Protein AF-A0A0M0J9M6-F1 (afdb_monomer_lite)

Radius of gyration: 25.76 Å; chains: 1; bounding box: 64×50×81 Å

Secondary structure (DSSP, 8-state):
-HHHHHHHHHHTTSSTTTSSSHHHHHHHHIIIIITTTS------HHHHHHTSHHHHHHHHHHHHHHHHHHHHHTTSS---SS--EEHHHHHHHHHHTT--BTTTB-HHHHHHHHHHHHHHHHHHHHHTT----S-TTEE-HHHHHHHHHHHHHHHHHH-TTHHHHT-SPPPTTSBEEEEESSPPSSSPBP--HHHHHHHHH-SB--HHHHHHTT-STTSSS---TT-BEEETTEEEEEPPPS--SHHHHHIIIIIHHHHHHHHHHHHHHHHHH-HHHHHHHHHHHHHHHHHHHHHHHHHHHHHHH-TT------------

Sequence (320 aa):
MVRLAAFRAAAFKTDAASCGSLGLALSEFVQLQVIPHCDLSLGDAMGATLKDRKVQWVLEKWRDRLAFPYTVYSILDDEGSMLLMNLTEMLALFRDSGFIDDELCTRRDITNFFAIVNLDDELFEAAGGKHTTDNSLELTLDEFLEVAARVCDAKLRAHPELTSQMGPPPLLGLRWTEVGTSTPRNGKRLQHSRLEEALCSALVVPKDLFETFGLEPDGPNPVLPDSFVQVGKRYFKPEEPGFEHPLELWIETLFYPRTMAAAKKKVDEECTASPEKKRRMAKRLKSIKKTFDAEIVEDGEAIRTNPNSRTTFGRTSSSP

pLDDT: mean 79.02, std 17.57, range [31.39, 97.88]

Organism: NCBI:txid1460289

Structure (mmCIF, N/CA/C/O backbone):
data_AF-A0A0M0J9M6-F1
#
_entry.id   AF-A0A0M0J9M6-F1
#
loop_
_atom_site.group_PDB
_atom_site.id
_atom_site.type_symbol
_atom_site.label_atom_id
_atom_site.label_alt_id
_atom_site.label_comp_id
_atom_site.label_asym_id
_atom_site.label_entity_id
_atom_site.label_seq_id
_atom_site.pdbx_PDB_ins_code
_atom_site.Cartn_x
_atom_site.Cartn_y
_atom_site.Cartn_z
_atom_site.occupancy
_atom_site.B_iso_or_equiv
_atom_site.auth_seq_id
_atom_site.auth_comp_id
_atom_site.auth_asym_id
_atom_site.auth_atom_id
_atom_site.pdbx_PDB_model_num
ATOM 1 N N . MET A 1 1 ? 18.493 -22.698 -23.670 1.00 38.44 1 MET A N 1
ATOM 2 C CA . MET A 1 1 ? 18.745 -23.266 -25.018 1.00 38.44 1 MET A CA 1
ATOM 3 C C . MET A 1 1 ? 17.538 -23.980 -25.635 1.00 38.44 1 MET A C 1
ATOM 5 O O . MET A 1 1 ? 17.298 -23.763 -26.813 1.00 38.44 1 MET A O 1
ATOM 9 N N . VAL A 1 2 ? 16.731 -24.742 -24.880 1.00 35.72 2 VAL A N 1
ATOM 10 C CA . VAL A 1 2 ? 15.545 -25.460 -25.416 1.00 35.72 2 VAL A CA 1
ATOM 11 C C . VAL A 1 2 ? 14.497 -24.532 -26.069 1.00 35.72 2 VAL A C 1
ATOM 13 O O . VAL A 1 2 ? 13.947 -24.872 -27.110 1.00 35.72 2 VAL A O 1
ATOM 16 N N . ARG A 1 3 ? 14.292 -23.312 -25.547 1.00 46.88 3 ARG A N 1
ATOM 17 C CA . ARG A 1 3 ? 13.329 -22.338 -26.110 1.00 46.88 3 ARG A CA 1
ATOM 18 C C . ARG A 1 3 ? 13.723 -21.781 -27.487 1.00 46.88 3 ARG A C 1
ATOM 20 O O . ARG A 1 3 ? 12.854 -21.579 -28.321 1.00 46.88 3 ARG A O 1
ATOM 27 N N . LEU A 1 4 ? 15.019 -21.595 -27.757 1.00 43.28 4 LEU A N 1
ATOM 28 C CA . LEU A 1 4 ? 15.498 -21.084 -29.052 1.00 43.28 4 LEU A CA 1
ATOM 29 C C . LEU A 1 4 ? 15.433 -22.164 -30.146 1.00 43.28 4 LEU A C 1
ATOM 31 O O . LEU A 1 4 ? 15.179 -21.861 -31.307 1.00 43.28 4 LEU A O 1
ATOM 35 N N . ALA A 1 5 ? 15.639 -23.431 -29.772 1.00 47.59 5 ALA A N 1
ATOM 36 C CA . ALA A 1 5 ? 15.495 -24.569 -30.677 1.00 47.59 5 ALA A CA 1
ATOM 37 C C . ALA A 1 5 ? 14.021 -24.838 -31.024 1.00 47.59 5 ALA A C 1
ATOM 39 O O . ALA A 1 5 ? 13.717 -25.075 -32.188 1.00 47.59 5 ALA A O 1
ATOM 40 N N . ALA A 1 6 ? 13.112 -24.727 -30.048 1.00 52.75 6 ALA A N 1
ATOM 41 C CA . ALA A 1 6 ? 11.670 -24.805 -30.285 1.00 52.75 6 ALA A CA 1
ATOM 42 C C . ALA A 1 6 ? 11.170 -23.644 -31.164 1.00 52.75 6 ALA A C 1
ATOM 44 O O . ALA A 1 6 ? 10.444 -23.885 -32.123 1.00 52.75 6 ALA A O 1
ATOM 45 N N . PHE A 1 7 ? 11.639 -22.415 -30.907 1.00 52.59 7 PHE A N 1
ATOM 46 C CA . PHE A 1 7 ? 11.352 -21.249 -31.749 1.00 52.59 7 PHE A CA 1
ATOM 47 C C . PHE A 1 7 ? 11.829 -21.461 -33.188 1.00 52.59 7 PHE A C 1
ATOM 49 O O . PHE A 1 7 ? 11.061 -21.280 -34.123 1.00 52.59 7 PHE A O 1
ATOM 56 N N . ARG A 1 8 ? 13.074 -21.919 -33.383 1.00 54.69 8 ARG A N 1
ATOM 57 C CA . ARG A 1 8 ? 13.596 -22.237 -34.721 1.00 54.69 8 ARG A CA 1
ATOM 58 C C . ARG A 1 8 ? 12.782 -23.340 -35.398 1.00 54.69 8 ARG A C 1
ATOM 60 O O . ARG A 1 8 ? 12.402 -23.176 -36.546 1.00 54.69 8 ARG A O 1
ATOM 67 N N . ALA A 1 9 ? 12.479 -24.436 -34.705 1.00 61.69 9 ALA A N 1
ATOM 68 C CA . ALA A 1 9 ? 11.727 -25.554 -35.277 1.00 61.69 9 ALA A CA 1
ATOM 69 C C . ALA A 1 9 ? 10.289 -25.176 -35.672 1.00 61.69 9 ALA A C 1
ATOM 71 O O . ALA A 1 9 ? 9.767 -25.697 -36.654 1.00 61.69 9 ALA A O 1
ATOM 72 N N . ALA A 1 10 ? 9.658 -24.272 -34.924 1.00 57.28 10 ALA A N 1
ATOM 73 C CA . ALA A 1 10 ? 8.336 -23.753 -35.237 1.00 57.28 10 ALA A CA 1
ATOM 74 C C . ALA A 1 10 ? 8.370 -22.689 -36.341 1.00 57.28 10 ALA A C 1
ATOM 76 O O . ALA A 1 10 ? 7.576 -22.786 -37.265 1.00 57.28 10 ALA A O 1
ATOM 77 N N . ALA A 1 11 ? 9.340 -21.769 -36.319 1.00 54.59 11 ALA A N 1
ATOM 78 C CA . ALA A 1 11 ? 9.566 -20.783 -37.379 1.00 54.59 11 ALA A CA 1
ATOM 79 C C . ALA A 1 11 ? 9.924 -21.422 -38.734 1.00 54.59 11 ALA A C 1
ATOM 81 O O . ALA A 1 11 ? 9.725 -20.804 -39.769 1.00 54.59 11 ALA A O 1
ATOM 82 N N . PHE A 1 12 ? 10.441 -22.657 -38.737 1.00 62.56 12 PHE A N 1
ATOM 83 C CA . PHE A 1 12 ? 10.631 -23.461 -39.950 1.00 62.56 12 PHE A CA 1
ATOM 84 C C . PHE A 1 12 ? 9.366 -24.213 -40.406 1.00 62.56 12 PHE A C 1
ATOM 86 O O . PHE A 1 12 ? 9.339 -24.705 -41.531 1.00 62.56 12 PHE A O 1
ATOM 93 N N . LYS A 1 13 ? 8.351 -24.360 -39.544 1.00 61.69 13 LYS A N 1
ATOM 94 C CA . LYS A 1 13 ? 7.078 -25.040 -39.852 1.00 61.69 13 LYS A CA 1
ATOM 95 C C . LYS A 1 13 ? 5.978 -24.071 -40.272 1.00 61.69 13 LYS A C 1
ATOM 97 O O . LYS A 1 13 ? 5.182 -24.408 -41.140 1.00 61.69 13 LYS A O 1
ATOM 102 N N . THR A 1 14 ? 5.908 -22.910 -39.634 1.00 55.12 14 THR A N 1
ATOM 103 C CA . THR A 1 14 ? 5.166 -21.757 -40.145 1.00 55.12 14 THR A CA 1
ATOM 104 C C . THR A 1 14 ? 5.963 -21.198 -41.315 1.00 55.12 14 THR A C 1
ATOM 106 O O . THR A 1 14 ? 7.185 -21.132 -41.216 1.00 55.12 14 THR A O 1
ATOM 109 N N . ASP A 1 15 ? 5.323 -20.788 -42.407 1.00 58.31 15 ASP A N 1
ATOM 110 C CA . ASP A 1 15 ? 5.981 -20.255 -43.615 1.00 58.31 15 ASP A CA 1
ATOM 111 C C . ASP A 1 15 ? 6.599 -18.854 -43.378 1.00 58.31 15 ASP A C 1
ATOM 113 O O . ASP A 1 15 ? 6.650 -17.999 -44.252 1.00 58.31 15 ASP A O 1
ATOM 117 N N . ALA A 1 16 ? 7.089 -18.605 -42.166 1.00 53.25 16 ALA A N 1
ATOM 118 C CA . ALA A 1 16 ? 7.677 -17.377 -41.658 1.00 53.25 16 ALA A CA 1
ATOM 119 C C . ALA A 1 16 ? 8.926 -16.941 -42.444 1.00 53.25 16 ALA A C 1
ATOM 121 O O . ALA A 1 16 ? 9.303 -15.774 -42.404 1.00 53.25 16 ALA A O 1
ATOM 122 N N . ALA A 1 17 ? 9.555 -17.857 -43.190 1.00 55.00 17 ALA A N 1
ATOM 123 C CA . ALA A 1 17 ? 10.607 -17.531 -44.150 1.00 55.00 17 ALA A CA 1
ATOM 124 C C . ALA A 1 17 ? 10.078 -16.806 -45.409 1.00 55.00 17 ALA A C 1
ATOM 126 O O . ALA A 1 17 ? 10.856 -16.138 -46.088 1.00 55.00 17 ALA A O 1
ATOM 127 N N . SER A 1 18 ? 8.779 -16.917 -45.716 1.00 59.12 18 SER A N 1
ATOM 128 C CA . SER A 1 18 ? 8.105 -16.206 -46.814 1.00 59.12 18 SER A CA 1
ATOM 129 C C . SER A 1 18 ? 7.630 -14.803 -46.415 1.00 59.12 18 SER A C 1
ATOM 131 O O . SER A 1 18 ? 7.490 -13.920 -47.264 1.00 59.12 18 SER A O 1
ATOM 133 N N . CYS A 1 19 ? 7.441 -14.557 -45.116 1.00 54.53 19 CYS A N 1
ATOM 134 C CA . CYS A 1 19 ? 7.154 -13.235 -44.584 1.00 54.53 19 CYS A CA 1
ATOM 135 C C . CYS A 1 19 ? 8.426 -12.388 -44.695 1.00 54.53 19 CYS A C 1
ATOM 137 O O . CYS A 1 19 ? 9.381 -12.590 -43.951 1.00 54.53 19 CYS A O 1
ATOM 139 N N . GLY A 1 20 ? 8.454 -11.416 -45.611 1.00 71.19 20 GLY A N 1
ATOM 140 C CA . GLY A 1 20 ? 9.607 -10.535 -45.878 1.00 71.19 20 GLY A CA 1
ATOM 141 C C . GLY A 1 20 ? 10.068 -9.645 -44.707 1.00 71.19 20 GLY A C 1
ATOM 142 O O . GLY A 1 20 ? 10.800 -8.683 -44.917 1.00 71.19 20 GLY A O 1
ATOM 143 N N . SER A 1 21 ? 9.631 -9.936 -43.481 1.00 77.88 21 SER A N 1
ATOM 144 C CA . SER A 1 21 ? 9.963 -9.244 -42.244 1.00 77.88 21 SER A CA 1
ATOM 145 C C . SER A 1 21 ? 10.014 -10.240 -41.083 1.00 77.88 21 SER A C 1
ATOM 147 O O . SER A 1 21 ? 9.040 -10.939 -40.801 1.00 77.88 21 SER A O 1
ATOM 149 N N . LEU A 1 22 ? 11.132 -10.233 -40.349 1.00 72.00 22 LEU A N 1
ATOM 150 C CA . LEU A 1 22 ? 11.297 -10.973 -39.093 1.00 72.00 22 LEU A CA 1
ATOM 151 C C . LEU A 1 22 ? 10.213 -10.616 -38.063 1.00 72.00 22 LEU A C 1
ATOM 153 O O . LEU A 1 22 ? 9.825 -11.469 -37.273 1.00 72.00 22 LEU A O 1
ATOM 157 N N . GLY A 1 23 ? 9.712 -9.376 -38.079 1.00 69.62 23 GLY A N 1
ATOM 158 C CA . GLY A 1 23 ? 8.651 -8.932 -37.175 1.00 69.62 23 GLY A CA 1
ATOM 159 C C . GLY A 1 23 ? 7.323 -9.648 -37.429 1.00 69.62 23 GLY A C 1
ATOM 160 O O . GLY A 1 23 ? 6.671 -10.069 -36.479 1.00 69.62 23 GLY A O 1
ATOM 161 N N . LEU A 1 24 ? 6.964 -9.865 -38.700 1.00 68.50 24 LEU A N 1
ATOM 162 C CA . LEU A 1 24 ? 5.756 -10.615 -39.070 1.00 68.50 24 LEU A CA 1
ATOM 163 C C . LEU A 1 24 ? 5.886 -12.092 -38.694 1.00 68.50 24 LEU A C 1
ATOM 165 O O . LEU A 1 24 ? 4.989 -12.640 -38.064 1.00 68.50 24 LEU A O 1
ATOM 169 N N . ALA A 1 25 ? 7.041 -12.695 -38.984 1.00 70.94 25 ALA A N 1
ATOM 170 C CA . ALA A 1 25 ? 7.367 -14.059 -38.575 1.00 70.94 25 ALA A CA 1
ATOM 171 C C . ALA A 1 25 ? 7.277 -14.261 -37.051 1.00 70.94 25 ALA A C 1
ATOM 173 O O . ALA A 1 25 ? 6.766 -15.277 -36.580 1.00 70.94 25 ALA A O 1
ATOM 174 N N . LEU A 1 26 ? 7.768 -13.293 -36.266 1.00 68.06 26 LEU A N 1
ATOM 175 C CA . LEU A 1 26 ? 7.671 -13.333 -34.808 1.00 68.06 26 LEU A CA 1
ATOM 176 C C . LEU A 1 26 ? 6.222 -13.189 -34.334 1.00 68.06 26 LEU A C 1
ATOM 178 O O . LEU A 1 26 ? 5.805 -13.930 -33.449 1.00 68.06 26 LEU A O 1
ATOM 182 N N . SER A 1 27 ? 5.474 -12.248 -34.915 1.00 67.81 27 SER A N 1
ATOM 183 C CA . SER A 1 27 ? 4.068 -12.004 -34.583 1.00 67.81 27 SER A CA 1
ATOM 184 C C . SER A 1 27 ? 3.212 -13.245 -34.846 1.00 67.81 27 SER A C 1
ATOM 186 O O . SER A 1 27 ? 2.483 -13.694 -33.961 1.00 67.81 27 SER A O 1
ATOM 188 N N . GLU A 1 28 ? 3.384 -13.870 -36.011 1.00 70.88 28 GLU A N 1
ATOM 189 C CA . GLU A 1 28 ? 2.675 -15.089 -36.397 1.00 70.88 28 GLU A CA 1
ATOM 190 C C . GLU A 1 28 ? 3.069 -16.281 -35.512 1.00 70.88 28 GLU A C 1
ATOM 192 O O . GLU A 1 28 ? 2.209 -17.029 -35.047 1.00 70.88 28 GLU A O 1
ATOM 197 N N . PHE A 1 29 ? 4.357 -16.427 -35.181 1.00 71.50 29 PHE A N 1
ATOM 198 C CA . PHE A 1 29 ? 4.802 -17.440 -34.224 1.00 71.50 29 PHE A CA 1
ATOM 199 C C . PHE A 1 29 ? 4.167 -17.237 -32.840 1.00 71.50 29 PHE A C 1
ATOM 201 O O . PHE A 1 29 ? 3.687 -18.198 -32.235 1.00 71.50 29 PHE A O 1
ATOM 208 N N . VAL A 1 30 ? 4.137 -16.002 -32.332 1.00 68.00 30 VAL A N 1
ATOM 209 C CA . VAL A 1 30 ? 3.502 -15.693 -31.045 1.00 68.00 30 VAL A CA 1
ATOM 210 C C . VAL A 1 30 ? 2.010 -16.033 -31.095 1.00 68.00 30 VAL A C 1
ATOM 212 O O . VAL A 1 30 ? 1.526 -16.728 -30.205 1.00 68.00 30 VAL A O 1
ATOM 215 N N . GLN A 1 31 ? 1.298 -15.649 -32.156 1.00 65.12 31 GLN A N 1
ATOM 216 C CA . GLN A 1 31 ? -0.126 -15.961 -32.324 1.00 65.12 31 GLN A CA 1
ATOM 217 C C . GLN A 1 31 ? -0.428 -17.454 -32.438 1.00 65.12 31 GLN A C 1
ATOM 219 O O . GLN A 1 31 ? -1.398 -17.919 -31.848 1.00 65.12 31 GLN A O 1
ATOM 224 N N . LEU A 1 32 ? 0.375 -18.216 -33.179 1.00 68.31 32 LEU A N 1
ATOM 225 C CA . LEU A 1 32 ? 0.065 -19.617 -33.470 1.00 68.31 32 LEU A CA 1
ATOM 226 C C . LEU A 1 32 ? 0.620 -20.594 -32.434 1.00 68.31 32 LEU A C 1
ATOM 228 O O . LEU A 1 32 ? 0.086 -21.690 -32.289 1.00 68.31 32 LEU A O 1
ATOM 232 N N . GLN A 1 33 ? 1.719 -20.245 -31.767 1.00 70.94 33 GLN A N 1
ATOM 233 C CA . GLN A 1 33 ? 2.486 -21.191 -30.949 1.00 70.94 33 GLN A CA 1
ATOM 234 C C . GLN A 1 33 ? 2.656 -20.743 -29.501 1.00 70.94 33 GLN A C 1
ATOM 236 O O . GLN A 1 33 ? 2.984 -21.568 -28.652 1.00 70.94 33 GLN A O 1
ATOM 241 N N . VAL A 1 34 ? 2.472 -19.457 -29.198 1.00 61.62 34 VAL A N 1
ATOM 242 C CA . VAL A 1 34 ? 2.607 -18.942 -27.830 1.00 61.62 34 VAL A CA 1
ATOM 243 C C . VAL A 1 34 ? 1.226 -18.695 -27.238 1.00 61.62 34 VAL A C 1
ATOM 245 O O . VAL A 1 34 ? 0.875 -19.343 -26.262 1.00 61.62 34 VAL A O 1
ATOM 248 N N . ILE A 1 35 ? 0.408 -17.855 -27.873 1.00 59.03 35 ILE A N 1
ATOM 249 C CA . ILE A 1 35 ? -0.931 -17.457 -27.411 1.00 59.03 35 ILE A CA 1
ATOM 250 C C . ILE A 1 35 ? -1.860 -18.648 -27.083 1.00 59.03 35 ILE A C 1
ATOM 252 O O . ILE A 1 35 ? -2.439 -18.627 -26.003 1.00 59.03 35 ILE A O 1
ATOM 256 N N . PRO A 1 36 ? -1.971 -19.720 -27.898 1.00 66.31 36 PRO A N 1
ATOM 257 C CA . PRO A 1 36 ? -2.880 -20.840 -27.611 1.00 66.31 36 PRO A CA 1
ATOM 258 C C . PRO A 1 36 ? -2.436 -21.725 -26.441 1.00 66.31 36 PRO A C 1
ATOM 260 O O . PRO A 1 36 ? -3.197 -22.564 -25.962 1.00 66.31 36 PRO A O 1
ATOM 263 N N . HIS A 1 37 ? -1.175 -21.596 -26.031 1.00 57.81 37 HIS A N 1
ATOM 264 C CA . HIS A 1 37 ? -0.573 -22.348 -24.932 1.00 57.81 37 HIS A CA 1
ATOM 265 C C . HIS A 1 37 ? -0.279 -21.469 -23.717 1.00 57.81 37 HIS A C 1
ATOM 267 O O . HIS A 1 37 ? 0.017 -21.989 -22.640 1.00 57.81 37 HIS A O 1
ATOM 273 N N . CYS A 1 38 ? -0.357 -20.151 -23.878 1.00 52.97 38 CYS A N 1
ATOM 274 C CA . CYS A 1 38 ? -0.501 -19.238 -22.770 1.00 52.97 38 CYS A CA 1
ATOM 275 C C . CYS A 1 38 ? -1.888 -19.465 -22.181 1.00 52.97 38 CYS A C 1
ATOM 277 O O . CYS A 1 38 ? -2.896 -19.374 -22.879 1.00 52.97 38 CYS A O 1
ATOM 279 N N . ASP A 1 39 ? -1.933 -19.754 -20.886 1.00 55.66 39 ASP A N 1
ATOM 280 C CA . ASP A 1 39 ? -3.158 -19.611 -20.120 1.00 55.66 39 ASP A CA 1
ATOM 281 C C . ASP A 1 39 ? -3.469 -18.110 -20.041 1.00 55.66 39 ASP A C 1
ATOM 283 O O . ASP A 1 39 ? -3.076 -17.415 -19.110 1.00 55.66 39 ASP A O 1
ATOM 287 N N . LEU A 1 40 ? -4.086 -17.594 -21.107 1.00 56.91 40 LEU A N 1
ATOM 288 C CA . LEU A 1 40 ? -4.632 -16.244 -21.181 1.00 56.91 40 LEU A CA 1
ATOM 289 C C . LEU A 1 40 ? -5.997 -16.187 -20.498 1.00 56.91 40 LEU A C 1
ATOM 291 O O . LEU A 1 40 ? -6.808 -15.323 -20.837 1.00 56.91 40 LEU A O 1
ATOM 295 N N . SER A 1 41 ? -6.293 -17.091 -19.554 1.00 55.94 41 SER A N 1
ATOM 296 C CA . SER A 1 41 ? -7.337 -16.790 -18.591 1.00 55.94 41 SER A CA 1
ATOM 297 C C . SER A 1 41 ? -6.872 -15.580 -17.770 1.00 55.94 41 SER A C 1
ATOM 299 O O . SER A 1 41 ? -6.341 -15.670 -16.673 1.00 55.94 41 SER A O 1
ATOM 301 N N . LEU A 1 42 ? -7.147 -14.396 -18.321 1.00 56.97 42 LEU A N 1
ATOM 302 C CA . LEU A 1 42 ? -7.151 -13.100 -17.642 1.00 56.97 42 LEU A CA 1
ATOM 303 C C . LEU A 1 42 ? -8.194 -13.068 -16.509 1.00 56.97 42 LEU A C 1
ATOM 305 O O . LEU A 1 42 ? -8.388 -12.042 -15.869 1.00 56.97 42 LEU A O 1
ATOM 309 N N . GLY A 1 43 ? -8.874 -14.193 -16.241 1.00 59.38 43 GLY A N 1
ATOM 310 C CA . GLY A 1 43 ? -9.625 -14.469 -15.022 1.00 59.38 43 GLY A CA 1
ATOM 311 C C . GLY A 1 43 ? -8.691 -14.577 -13.821 1.00 59.38 43 GLY A C 1
ATOM 312 O O . GLY A 1 43 ? -8.604 -15.605 -13.158 1.00 59.38 43 GLY A O 1
ATOM 313 N N . ASP A 1 44 ? -7.980 -13.497 -13.561 1.00 73.62 44 ASP A N 1
ATOM 314 C CA . ASP A 1 44 ? -7.175 -13.301 -12.387 1.00 73.62 44 ASP A CA 1
ATOM 315 C C . ASP A 1 44 ? -8.114 -12.984 -11.210 1.00 73.62 44 ASP A C 1
ATOM 317 O O . ASP A 1 44 ? -8.885 -12.022 -11.234 1.00 73.62 44 ASP A O 1
ATOM 321 N N . ALA A 1 45 ? -8.051 -13.806 -10.161 1.00 76.62 45 ALA A N 1
ATOM 322 C CA . ALA A 1 45 ? -8.818 -13.600 -8.934 1.00 76.62 45 ALA A CA 1
ATOM 323 C C . ALA A 1 45 ? -8.569 -12.209 -8.311 1.00 76.62 45 ALA A C 1
ATOM 325 O O . ALA A 1 45 ? -9.467 -11.645 -7.683 1.00 76.62 45 ALA A O 1
ATOM 326 N N . MET A 1 46 ? -7.382 -11.636 -8.520 1.00 85.06 46 MET A N 1
ATOM 327 C CA . MET A 1 46 ? -7.011 -10.303 -8.067 1.00 85.06 46 MET A CA 1
ATOM 328 C C . MET A 1 46 ? -7.750 -9.199 -8.827 1.00 85.06 46 MET A C 1
ATOM 330 O O . MET A 1 46 ? -8.082 -8.197 -8.211 1.00 85.06 46 MET A O 1
ATOM 334 N N . GLY A 1 47 ? -8.124 -9.378 -10.096 1.00 84.62 47 GLY A N 1
ATOM 335 C CA . GLY A 1 47 ? -8.904 -8.394 -10.855 1.00 84.62 47 GLY A CA 1
ATOM 336 C C . GLY A 1 47 ? -10.269 -8.085 -10.225 1.00 84.62 47 GLY A C 1
ATOM 337 O O . GLY A 1 47 ? -10.739 -6.947 -10.260 1.00 84.62 47 GLY A O 1
ATOM 338 N N . ALA A 1 48 ? -10.906 -9.073 -9.584 1.00 86.25 48 ALA A N 1
ATOM 339 C CA . ALA A 1 48 ? -12.122 -8.850 -8.797 1.00 86.25 48 ALA A CA 1
ATOM 340 C C . ALA A 1 48 ? -11.820 -8.134 -7.469 1.00 86.25 48 ALA A C 1
ATOM 342 O O . ALA A 1 48 ? -12.535 -7.205 -7.095 1.00 86.25 48 ALA A O 1
ATOM 343 N N . THR A 1 49 ? -10.742 -8.532 -6.789 1.00 87.44 49 THR A N 1
ATOM 344 C CA . THR A 1 49 ? -10.272 -7.923 -5.534 1.00 87.44 49 THR A CA 1
ATOM 345 C C . THR A 1 49 ? -9.858 -6.464 -5.717 1.00 87.44 49 THR A C 1
ATOM 347 O O . THR A 1 49 ? -10.174 -5.628 -4.880 1.00 87.44 49 THR A O 1
ATOM 350 N N . LEU A 1 50 ? -9.216 -6.118 -6.830 1.00 89.12 50 LEU A N 1
ATOM 351 C CA . LEU A 1 50 ? -8.832 -4.750 -7.170 1.00 89.12 50 LEU A CA 1
ATOM 352 C C . LEU A 1 50 ? -10.049 -3.849 -7.362 1.00 89.12 50 LEU A C 1
ATOM 354 O O . LEU A 1 50 ? -9.968 -2.666 -7.068 1.00 89.12 50 LEU A O 1
ATOM 358 N N . LYS A 1 51 ? -11.195 -4.396 -7.780 1.00 87.62 51 LYS A N 1
ATOM 359 C CA . LYS A 1 51 ? -12.467 -3.660 -7.871 1.00 87.62 51 LYS A CA 1
ATOM 360 C C . LYS A 1 51 ? -13.182 -3.533 -6.522 1.00 87.62 51 LYS A C 1
ATOM 362 O O . LYS A 1 51 ? -14.196 -2.837 -6.440 1.00 87.62 51 LYS A O 1
ATOM 367 N N . ASP A 1 52 ? -12.687 -4.186 -5.468 1.00 87.38 52 ASP A N 1
ATOM 368 C CA . ASP A 1 52 ? -13.225 -4.022 -4.123 1.00 87.38 52 ASP A CA 1
ATOM 369 C C . ASP A 1 52 ? -12.998 -2.585 -3.638 1.00 87.38 52 ASP A C 1
ATOM 371 O O . ASP A 1 52 ? -11.911 -2.011 -3.745 1.00 87.38 52 ASP A O 1
ATOM 375 N N . ARG A 1 53 ? -14.050 -1.994 -3.068 1.00 83.44 53 ARG A N 1
ATOM 376 C CA . ARG A 1 53 ? -14.036 -0.603 -2.614 1.00 83.44 53 ARG A CA 1
ATOM 377 C C . ARG A 1 53 ? -12.956 -0.340 -1.561 1.00 83.44 53 ARG A C 1
ATOM 379 O O . ARG A 1 53 ? -12.410 0.760 -1.535 1.00 83.44 53 ARG A O 1
ATOM 386 N N . LYS A 1 54 ? -12.667 -1.312 -0.692 1.00 84.12 54 LYS A N 1
ATOM 387 C CA . LYS A 1 54 ? -11.624 -1.183 0.330 1.00 84.12 54 LYS A CA 1
ATOM 388 C C . LYS A 1 54 ? -10.243 -1.159 -0.305 1.00 84.12 54 LYS A C 1
ATOM 390 O O . LYS A 1 54 ? -9.433 -0.319 0.063 1.00 84.12 54 LYS A O 1
ATOM 395 N N . VAL A 1 55 ? -9.991 -2.025 -1.286 1.00 89.00 55 VAL A N 1
ATOM 396 C CA . VAL A 1 55 ? -8.710 -2.055 -2.007 1.00 89.00 55 VAL A CA 1
ATOM 397 C C . VAL A 1 55 ? -8.485 -0.746 -2.753 1.00 89.00 55 VAL A C 1
ATOM 399 O O . VAL A 1 55 ? -7.438 -0.133 -2.575 1.00 89.00 55 VAL A O 1
ATOM 402 N N . GLN A 1 56 ? -9.486 -0.262 -3.490 1.00 90.06 56 GLN A N 1
ATOM 403 C CA . GLN A 1 56 ? -9.419 1.032 -4.179 1.00 90.06 56 GLN A CA 1
ATOM 404 C C . GLN A 1 56 ? -9.116 2.188 -3.220 1.00 90.06 56 GLN A C 1
ATOM 406 O O . GLN A 1 56 ? -8.242 3.004 -3.488 1.00 90.06 56 GLN A O 1
ATOM 411 N N . TRP A 1 57 ? -9.779 2.226 -2.060 1.00 88.12 57 TRP A N 1
ATOM 412 C CA . TRP A 1 57 ? -9.503 3.245 -1.046 1.00 88.12 57 TRP A CA 1
ATOM 413 C C . TRP A 1 57 ? -8.069 3.169 -0.503 1.00 88.12 57 TRP A C 1
ATOM 415 O O . TRP A 1 57 ? -7.435 4.203 -0.301 1.00 88.12 57 TRP A O 1
ATOM 425 N N . VAL A 1 58 ? -7.538 1.959 -0.293 1.00 90.56 58 VAL A N 1
ATOM 426 C CA . VAL A 1 58 ? -6.143 1.762 0.124 1.00 90.56 58 VAL A CA 1
ATOM 427 C C . VAL A 1 58 ? -5.180 2.274 -0.945 1.00 90.56 58 VAL A C 1
ATOM 429 O O . VAL A 1 58 ? -4.245 2.996 -0.608 1.00 90.56 58 VAL A O 1
ATOM 432 N N . LEU A 1 59 ? -5.396 1.934 -2.217 1.00 94.06 59 LEU A N 1
ATOM 433 C CA . LEU A 1 59 ? -4.534 2.399 -3.306 1.00 94.06 59 LEU A CA 1
ATOM 434 C C . LEU A 1 59 ? -4.538 3.926 -3.404 1.00 94.06 59 LEU A C 1
ATOM 436 O O . LEU A 1 59 ? -3.467 4.528 -3.391 1.00 94.06 59 LEU A O 1
ATOM 440 N N . GLU A 1 60 ? -5.720 4.543 -3.367 1.00 90.00 60 GLU A N 1
ATOM 441 C CA . GLU A 1 60 ? -5.882 6.000 -3.377 1.00 90.00 60 GLU A CA 1
ATOM 442 C C . GLU A 1 60 ? -5.146 6.662 -2.201 1.00 90.00 60 GLU A C 1
ATOM 444 O O . GLU A 1 60 ? -4.345 7.575 -2.380 1.00 90.00 60 GLU A O 1
ATOM 449 N N . LYS A 1 61 ? -5.326 6.140 -0.980 1.00 87.75 61 LYS A N 1
ATOM 450 C CA . LYS A 1 61 ? -4.660 6.648 0.232 1.00 87.75 61 LYS A CA 1
ATOM 451 C C . LYS A 1 61 ? -3.131 6.633 0.125 1.00 87.75 61 LYS A C 1
ATOM 453 O O . LYS A 1 61 ? -2.458 7.485 0.714 1.00 87.75 61 LYS A O 1
ATOM 458 N N . TRP A 1 62 ? -2.571 5.632 -0.550 1.00 94.00 62 TRP A N 1
ATOM 459 C CA . TRP A 1 62 ? -1.124 5.447 -0.667 1.00 94.00 62 TRP A CA 1
ATOM 460 C C . TRP A 1 62 ? -0.521 6.035 -1.940 1.00 94.00 62 TRP A C 1
ATOM 462 O O . TRP A 1 62 ? 0.709 6.132 -2.021 1.00 94.00 62 TRP A O 1
ATOM 472 N N . ARG A 1 63 ? -1.359 6.482 -2.877 1.00 94.06 63 ARG A N 1
ATOM 473 C CA . ARG A 1 63 ? -0.972 7.041 -4.171 1.00 94.06 63 ARG A CA 1
ATOM 474 C C . ARG A 1 63 ? 0.087 8.127 -4.046 1.00 94.06 63 ARG A C 1
ATOM 476 O O . ARG A 1 63 ? 1.205 7.962 -4.535 1.00 94.06 63 ARG A O 1
ATOM 483 N N . ASP A 1 64 ? -0.204 9.173 -3.282 1.00 88.56 64 ASP A N 1
ATOM 484 C CA . ASP A 1 64 ? 0.694 10.326 -3.138 1.00 88.56 64 ASP A CA 1
ATOM 485 C C . ASP A 1 64 ? 2.015 9.960 -2.461 1.00 88.56 64 ASP A C 1
ATOM 487 O O . ASP A 1 64 ? 3.088 10.467 -2.797 1.00 88.56 64 ASP A O 1
ATOM 491 N N . ARG A 1 65 ? 1.960 9.034 -1.499 1.00 90.75 65 ARG A N 1
ATOM 492 C CA . ARG A 1 65 ? 3.151 8.576 -0.777 1.00 90.75 65 ARG A CA 1
ATOM 493 C C . ARG A 1 65 ? 4.071 7.775 -1.695 1.00 90.75 65 ARG A C 1
ATOM 495 O O . ARG A 1 65 ? 5.291 7.917 -1.612 1.00 90.75 65 ARG A O 1
ATOM 502 N N . LEU A 1 66 ? 3.505 6.958 -2.578 1.00 95.31 66 LEU A N 1
ATOM 503 C CA . LEU A 1 66 ? 4.254 6.122 -3.515 1.00 95.31 66 LEU A CA 1
ATOM 504 C C . LEU A 1 66 ? 4.649 6.849 -4.808 1.00 95.31 66 LEU A C 1
ATOM 506 O O . LEU A 1 66 ? 5.514 6.362 -5.538 1.00 95.31 66 LEU A O 1
ATOM 510 N N . ALA A 1 67 ? 4.137 8.055 -5.045 1.00 92.56 67 ALA A N 1
ATOM 511 C CA . ALA A 1 67 ? 4.512 8.856 -6.201 1.00 92.56 67 ALA A CA 1
ATOM 512 C C . ALA A 1 67 ? 6.000 9.234 -6.233 1.00 92.56 67 ALA A C 1
ATOM 514 O O . ALA A 1 67 ? 6.600 9.284 -7.307 1.00 92.56 67 ALA A O 1
ATOM 515 N N . PHE A 1 68 ? 6.629 9.482 -5.077 1.00 91.75 68 PHE A N 1
ATOM 516 C CA . PHE A 1 68 ? 8.061 9.796 -5.016 1.00 91.75 68 PHE A CA 1
ATOM 517 C C . PHE A 1 68 ? 8.958 8.636 -5.489 1.00 91.75 68 PHE A C 1
ATOM 519 O O . PHE A 1 68 ? 9.756 8.860 -6.402 1.00 91.75 68 PHE A O 1
ATOM 526 N N . PRO A 1 69 ? 8.875 7.411 -4.927 1.00 95.19 69 PRO A N 1
ATOM 527 C CA . PRO A 1 69 ? 9.695 6.302 -5.408 1.00 95.19 69 PRO A CA 1
ATOM 528 C C . PRO A 1 69 ? 9.375 5.939 -6.860 1.00 95.19 69 PRO A C 1
ATOM 530 O O . PRO A 1 69 ? 10.307 5.693 -7.624 1.00 95.19 69 PRO A O 1
ATOM 533 N N . TYR A 1 70 ? 8.101 6.004 -7.265 1.00 95.12 70 TYR A N 1
ATOM 534 C CA . TYR A 1 70 ? 7.692 5.844 -8.662 1.00 95.12 70 TYR A CA 1
ATOM 535 C C . TYR A 1 70 ? 8.437 6.821 -9.584 1.00 95.12 70 TYR A C 1
ATOM 537 O O . TYR A 1 70 ? 9.137 6.431 -10.517 1.00 95.12 70 TYR A O 1
ATOM 545 N N . THR A 1 71 ? 8.367 8.107 -9.250 1.00 91.19 71 THR A N 1
ATOM 546 C CA . THR A 1 71 ? 9.005 9.201 -9.981 1.00 91.19 71 THR A CA 1
ATOM 547 C C . THR A 1 71 ? 10.510 9.007 -10.123 1.00 91.19 71 THR A C 1
ATOM 549 O O . THR A 1 71 ? 11.060 9.226 -11.198 1.00 91.19 71 THR A O 1
ATOM 552 N N . VAL A 1 72 ? 11.197 8.639 -9.036 1.00 91.50 72 VAL A N 1
ATOM 553 C CA . VAL A 1 72 ? 12.661 8.492 -9.040 1.00 91.50 72 VAL A CA 1
ATOM 554 C C . VAL A 1 72 ? 13.103 7.447 -10.060 1.00 91.50 72 VAL A C 1
ATOM 556 O O . VAL A 1 72 ? 14.113 7.657 -10.726 1.00 91.50 72 VAL A O 1
ATOM 559 N N . TYR A 1 73 ? 12.348 6.358 -10.198 1.00 93.50 73 TYR A N 1
ATOM 560 C CA . TYR A 1 73 ? 12.673 5.292 -11.140 1.00 93.50 73 TYR A CA 1
ATOM 561 C C . TYR A 1 73 ? 12.186 5.570 -12.567 1.00 93.50 73 TYR A C 1
ATOM 563 O O . TYR A 1 73 ? 12.890 5.186 -13.489 1.00 93.50 73 TYR A O 1
ATOM 571 N N . SER A 1 74 ? 11.091 6.315 -12.748 1.00 91.38 74 SER A N 1
ATOM 572 C CA . SER A 1 74 ? 10.514 6.658 -14.070 1.00 91.38 74 SER A CA 1
ATOM 573 C C . SER A 1 74 ? 11.258 7.775 -14.827 1.00 91.38 74 SER A C 1
ATOM 575 O O . SER A 1 74 ? 10.851 8.216 -15.892 1.00 91.38 74 SER A O 1
ATOM 577 N N . ILE A 1 75 ? 12.292 8.369 -14.223 1.00 84.44 75 ILE A N 1
ATOM 578 C CA . ILE A 1 75 ? 12.991 9.559 -14.749 1.00 84.44 75 ILE A CA 1
ATOM 579 C C . ILE A 1 75 ? 14.374 9.219 -15.309 1.00 84.44 75 ILE A C 1
ATOM 581 O O . ILE A 1 75 ? 15.032 10.096 -15.875 1.00 84.44 75 ILE A O 1
ATOM 585 N N . LEU A 1 76 ? 14.855 7.995 -15.092 1.00 67.88 76 LEU A N 1
ATOM 586 C CA . LEU A 1 76 ? 16.277 7.690 -15.227 1.00 67.88 76 LEU A CA 1
ATOM 587 C C . LEU A 1 76 ? 16.751 7.691 -16.679 1.00 67.88 76 LEU A C 1
ATOM 589 O O . LEU A 1 76 ? 17.886 8.119 -16.912 1.00 67.88 76 LEU A O 1
ATOM 593 N N . ASP A 1 77 ? 15.884 7.310 -17.620 1.00 66.81 77 ASP A N 1
ATOM 594 C CA . ASP A 1 77 ? 16.298 7.059 -18.999 1.00 66.81 77 ASP A CA 1
ATOM 595 C C . ASP A 1 77 ? 15.694 8.016 -20.048 1.00 66.81 77 ASP A C 1
ATOM 597 O O . ASP A 1 77 ? 16.243 8.075 -21.149 1.00 66.81 77 ASP A O 1
ATOM 601 N N . ASP A 1 78 ? 14.675 8.837 -19.727 1.00 65.00 78 ASP A N 1
ATOM 602 C CA . ASP A 1 78 ? 14.015 9.691 -20.736 1.00 65.00 78 ASP A CA 1
ATOM 603 C C . ASP A 1 78 ? 13.899 11.204 -20.401 1.00 65.00 78 ASP A C 1
ATOM 605 O O . ASP A 1 78 ? 13.533 11.644 -19.296 1.00 65.00 78 ASP A O 1
ATOM 609 N N . GLU A 1 79 ? 14.197 12.033 -21.411 1.00 63.84 79 GLU A N 1
ATOM 610 C CA . GLU A 1 79 ? 13.975 13.488 -21.436 1.00 63.84 79 GLU A CA 1
ATOM 611 C C . GLU A 1 79 ? 12.499 13.852 -21.707 1.00 63.84 79 GLU A C 1
ATOM 613 O O . GLU A 1 79 ? 12.129 15.025 -21.587 1.00 63.84 79 GLU A O 1
ATOM 618 N N . GLY A 1 80 ? 11.653 12.856 -21.999 1.00 65.75 80 GLY A N 1
ATOM 619 C CA . GLY A 1 80 ? 10.212 12.984 -22.218 1.00 65.75 80 GLY A CA 1
ATOM 620 C C . GLY A 1 80 ? 9.424 13.687 -21.099 1.00 65.75 80 GLY A C 1
ATOM 621 O O . GLY A 1 80 ? 9.857 13.811 -19.947 1.00 65.75 80 GLY A O 1
ATOM 622 N N . SER A 1 81 ? 8.246 14.212 -21.462 1.00 63.62 81 SER A N 1
ATOM 623 C CA . SER A 1 81 ? 7.380 14.989 -20.561 1.00 63.62 81 SER A CA 1
ATOM 624 C C . SER A 1 81 ? 6.425 14.144 -19.719 1.00 63.62 81 SER A C 1
ATOM 626 O O . SER A 1 81 ? 5.837 14.684 -18.784 1.00 63.62 81 SER A O 1
ATOM 628 N N . MET A 1 82 ? 6.236 12.865 -20.050 1.00 73.94 82 MET A N 1
ATOM 629 C CA . MET A 1 82 ? 5.347 11.969 -19.313 1.00 73.94 82 MET A CA 1
ATOM 630 C C . MET A 1 82 ? 6.147 11.121 -18.323 1.00 73.94 82 MET A C 1
ATOM 632 O O . MET A 1 82 ? 7.201 10.592 -18.653 1.00 73.94 82 MET A O 1
ATOM 636 N N . LEU A 1 83 ? 5.665 11.059 -17.080 1.00 83.25 83 LEU A N 1
ATOM 637 C CA . LEU A 1 83 ? 6.226 10.215 -16.027 1.00 83.25 83 LEU A CA 1
ATOM 638 C C . LEU A 1 83 ? 5.559 8.848 -16.127 1.00 83.25 83 LEU A C 1
ATOM 640 O O . LEU A 1 83 ? 4.643 8.568 -15.354 1.00 83.25 83 LEU A O 1
ATOM 644 N N . LEU A 1 84 ? 5.970 8.054 -17.107 1.00 91.19 84 LEU A N 1
ATOM 645 C CA . LEU A 1 84 ? 5.539 6.670 -17.249 1.00 91.19 84 LEU A CA 1
ATOM 646 C C . LEU A 1 84 ? 6.704 5.751 -16.880 1.00 91.19 84 LEU A C 1
ATOM 648 O O . LEU A 1 84 ? 7.862 6.104 -17.089 1.00 91.19 84 LEU A O 1
ATOM 652 N N . MET A 1 85 ? 6.393 4.614 -16.263 1.00 93.06 85 MET A N 1
ATOM 653 C CA . MET A 1 85 ? 7.381 3.651 -15.792 1.00 93.06 85 MET A CA 1
ATOM 654 C C . MET A 1 85 ? 7.414 2.438 -16.712 1.00 93.06 85 MET A C 1
ATOM 656 O O . MET A 1 85 ? 6.477 1.638 -16.734 1.00 93.06 85 MET A O 1
ATOM 660 N N . ASN A 1 86 ? 8.521 2.234 -17.417 1.00 92.00 86 ASN A N 1
ATOM 661 C CA . ASN A 1 86 ? 8.681 1.030 -18.228 1.00 92.00 86 ASN A CA 1
ATOM 662 C C . ASN A 1 86 ? 9.054 -0.199 -17.369 1.00 92.00 86 ASN A C 1
ATOM 664 O O . ASN A 1 86 ? 9.442 -0.107 -16.198 1.00 92.00 86 ASN A O 1
ATOM 668 N N . LEU A 1 87 ? 8.984 -1.392 -17.969 1.00 91.75 87 LEU A N 1
ATOM 669 C CA . LEU A 1 87 ? 9.289 -2.655 -17.283 1.00 91.75 87 LEU A CA 1
ATOM 670 C C . LEU A 1 87 ? 10.698 -2.683 -16.661 1.00 91.75 87 LEU A C 1
ATOM 672 O O . LEU A 1 87 ? 10.893 -3.264 -15.592 1.00 91.75 87 LEU A O 1
ATOM 676 N N . THR A 1 88 ? 11.698 -2.094 -17.319 1.00 91.88 88 THR A N 1
ATOM 677 C CA . THR A 1 88 ? 13.085 -2.112 -16.828 1.00 91.88 88 THR A CA 1
ATOM 678 C C . THR A 1 88 ? 13.223 -1.282 -15.557 1.00 91.88 88 THR A C 1
ATOM 680 O O . THR A 1 88 ? 13.828 -1.745 -14.585 1.00 91.88 88 THR A O 1
ATOM 683 N N . GLU A 1 89 ? 12.625 -0.094 -15.545 1.00 94.62 89 GLU A N 1
ATOM 684 C CA . GLU A 1 89 ? 12.598 0.815 -14.397 1.00 94.62 89 GLU A CA 1
ATOM 685 C C . GLU A 1 89 ? 11.849 0.195 -13.218 1.00 94.62 89 GLU A C 1
ATOM 687 O O . GLU A 1 89 ? 12.364 0.169 -12.096 1.00 94.62 89 GLU A O 1
ATOM 692 N N . MET A 1 90 ? 10.684 -0.403 -13.483 1.00 95.69 90 MET A N 1
ATOM 693 C CA . MET A 1 90 ? 9.903 -1.090 -12.462 1.00 95.69 90 MET A CA 1
ATOM 694 C C . MET A 1 90 ? 10.690 -2.257 -11.852 1.00 95.69 90 MET A C 1
ATOM 696 O O . MET A 1 90 ? 10.829 -2.357 -10.632 1.00 95.69 90 MET A O 1
ATOM 700 N N . LEU A 1 91 ? 11.279 -3.126 -12.678 1.00 94.62 91 LEU A N 1
ATOM 701 C CA . LEU A 1 91 ? 12.095 -4.239 -12.186 1.00 94.62 91 LEU A CA 1
ATOM 702 C C . LEU A 1 91 ? 13.302 -3.762 -11.369 1.00 94.62 91 LEU A C 1
ATOM 704 O O . LEU A 1 91 ? 13.675 -4.425 -10.398 1.00 94.62 91 LEU A O 1
ATOM 708 N N . ALA A 1 92 ? 13.909 -2.628 -11.729 1.00 94.94 92 ALA A N 1
ATOM 709 C CA . ALA A 1 92 ? 14.978 -2.029 -10.941 1.00 94.94 92 ALA A CA 1
ATOM 710 C C . ALA A 1 92 ? 14.472 -1.579 -9.561 1.00 94.94 92 ALA A C 1
ATOM 712 O O . ALA A 1 92 ? 15.104 -1.919 -8.561 1.00 94.94 92 ALA A O 1
ATOM 713 N N . LEU A 1 93 ? 13.313 -0.912 -9.485 1.00 96.19 93 LEU A N 1
ATOM 714 C CA . LEU A 1 93 ? 12.702 -0.502 -8.216 1.00 96.19 93 LEU A CA 1
ATOM 715 C C . LEU A 1 93 ? 12.424 -1.704 -7.309 1.00 96.19 93 LEU A C 1
ATOM 717 O O . LEU A 1 93 ? 12.851 -1.717 -6.152 1.00 96.19 93 LEU A O 1
ATOM 721 N N . PHE A 1 94 ? 11.746 -2.735 -7.819 1.00 96.00 94 PHE A N 1
ATOM 722 C CA . PHE A 1 94 ? 11.420 -3.920 -7.021 1.00 96.00 94 PHE A CA 1
ATOM 723 C C . PHE A 1 94 ? 12.675 -4.700 -6.603 1.00 96.00 94 PHE A C 1
ATOM 725 O O . PHE A 1 94 ? 12.731 -5.196 -5.476 1.00 96.00 94 PHE A O 1
ATOM 732 N N . ARG A 1 95 ? 13.709 -4.779 -7.454 1.00 95.31 95 ARG A N 1
ATOM 733 C CA . ARG A 1 95 ? 15.001 -5.385 -7.092 1.00 95.31 95 ARG A CA 1
ATOM 734 C C . ARG A 1 95 ? 15.685 -4.609 -5.971 1.00 95.31 95 ARG A C 1
ATOM 736 O O . ARG A 1 95 ? 16.063 -5.198 -4.964 1.00 95.31 95 ARG A O 1
ATOM 743 N N . ASP A 1 96 ? 15.851 -3.302 -6.143 1.00 96.00 96 ASP A N 1
ATOM 744 C CA . ASP A 1 96 ? 16.603 -2.457 -5.211 1.00 96.00 96 ASP A CA 1
ATOM 745 C C . ASP A 1 96 ? 15.880 -2.326 -3.857 1.00 96.00 96 ASP A C 1
ATOM 747 O O . ASP A 1 96 ? 16.515 -2.131 -2.821 1.00 96.00 96 ASP A O 1
ATOM 751 N N . SER A 1 97 ? 14.558 -2.508 -3.861 1.00 95.75 97 SER A N 1
ATOM 752 C CA . SER A 1 97 ? 13.707 -2.579 -2.667 1.00 95.75 97 SER A CA 1
ATOM 753 C C . SER A 1 97 ? 13.664 -3.973 -2.023 1.00 95.75 97 SER A C 1
ATOM 755 O O . SER A 1 97 ? 13.021 -4.151 -0.989 1.00 95.75 97 SER A O 1
ATOM 757 N N . GLY A 1 98 ? 14.313 -4.981 -2.617 1.00 93.62 98 GLY A N 1
ATOM 758 C CA . GLY A 1 98 ? 14.334 -6.353 -2.102 1.00 93.62 98 GLY A CA 1
ATOM 759 C C . GLY A 1 98 ? 12.980 -7.065 -2.174 1.00 93.62 98 GLY A C 1
ATOM 760 O O . GLY A 1 98 ? 12.645 -7.839 -1.278 1.00 93.62 98 GLY A O 1
ATOM 761 N N . PHE A 1 99 ? 12.170 -6.763 -3.192 1.00 92.19 99 PHE A N 1
ATOM 762 C CA . PHE A 1 99 ? 10.905 -7.452 -3.460 1.00 92.19 99 PHE A CA 1
ATOM 763 C C . PHE A 1 99 ? 11.008 -8.527 -4.535 1.00 92.19 99 PHE A C 1
ATOM 765 O O . PHE A 1 99 ? 10.147 -9.403 -4.548 1.00 92.19 99 PHE A O 1
ATOM 772 N N . ILE A 1 100 ? 12.046 -8.485 -5.373 1.00 91.50 100 ILE A N 1
ATOM 773 C CA . ILE A 1 100 ? 12.407 -9.614 -6.231 1.00 91.50 100 ILE A CA 1
ATOM 774 C C . ILE A 1 100 ? 13.235 -10.582 -5.399 1.00 91.50 100 ILE A C 1
ATOM 776 O O . ILE A 1 100 ? 14.384 -10.291 -5.065 1.00 91.50 100 ILE A O 1
ATOM 780 N N . ASP A 1 101 ? 12.638 -11.719 -5.081 1.00 85.75 101 ASP A N 1
ATOM 781 C CA . ASP A 1 101 ? 13.298 -12.860 -4.464 1.00 85.75 101 ASP A CA 1
ATOM 782 C C . ASP A 1 101 ? 12.985 -14.109 -5.302 1.00 85.75 101 ASP A C 1
ATOM 784 O O . ASP A 1 101 ? 11.943 -14.208 -5.947 1.00 85.75 101 ASP A O 1
ATOM 788 N N . ASP A 1 102 ? 13.927 -15.050 -5.370 1.00 73.06 102 ASP A N 1
ATOM 789 C CA . ASP A 1 102 ? 13.756 -16.246 -6.208 1.00 73.06 102 ASP A CA 1
ATOM 790 C C . ASP A 1 102 ? 12.722 -17.234 -5.623 1.00 73.06 102 ASP A C 1
ATOM 792 O O . ASP A 1 102 ? 12.365 -18.206 -6.287 1.00 73.06 102 ASP A O 1
ATOM 796 N N . GLU A 1 103 ? 12.229 -16.981 -4.405 1.00 77.94 103 GLU A N 1
ATOM 797 C CA . GLU A 1 103 ? 11.343 -17.880 -3.658 1.00 77.94 103 GLU A CA 1
ATOM 798 C C . GLU A 1 103 ? 9.877 -17.415 -3.600 1.00 77.94 103 GLU A C 1
ATOM 800 O O . GLU A 1 103 ? 8.993 -18.258 -3.732 1.00 77.94 103 GLU A O 1
ATOM 805 N N . LEU A 1 104 ? 9.587 -16.116 -3.421 1.00 79.88 104 LEU A N 1
ATOM 806 C CA . LEU A 1 104 ? 8.233 -15.621 -3.107 1.00 79.88 104 LEU A CA 1
ATOM 807 C C . LEU A 1 104 ? 7.615 -14.812 -4.260 1.00 79.88 104 LEU A C 1
ATOM 809 O O . LEU A 1 104 ? 6.408 -14.867 -4.486 1.00 79.88 104 LEU A O 1
ATOM 813 N N . CYS A 1 105 ? 8.418 -14.005 -4.954 1.00 88.44 105 CYS A N 1
ATOM 814 C CA . CYS A 1 105 ? 8.004 -13.214 -6.109 1.00 88.44 105 CYS A CA 1
ATOM 815 C C . CYS A 1 105 ? 9.194 -13.007 -7.043 1.00 88.44 105 CYS A C 1
ATOM 817 O O . CYS A 1 105 ? 10.039 -12.123 -6.852 1.00 88.44 105 CYS A O 1
ATOM 819 N N . THR A 1 106 ? 9.248 -13.836 -8.081 1.00 91.62 106 THR A N 1
ATOM 820 C CA . THR A 1 106 ? 10.361 -13.842 -9.019 1.00 91.62 106 THR A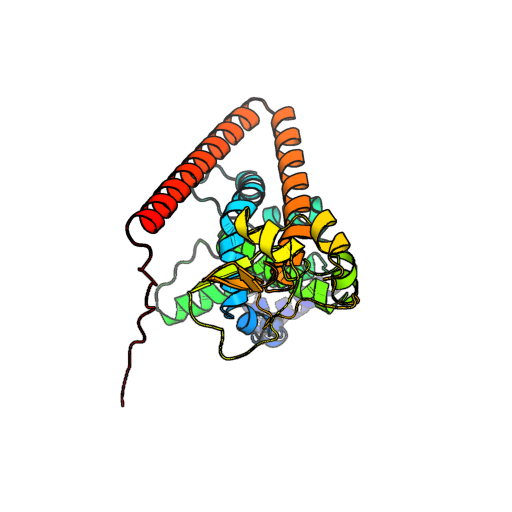 CA 1
ATOM 821 C C . THR A 1 106 ? 10.267 -12.665 -9.986 1.00 91.62 106 THR A C 1
ATOM 823 O O . THR A 1 106 ? 9.208 -12.082 -10.230 1.00 91.62 106 THR A O 1
ATOM 826 N N . ARG A 1 107 ? 11.378 -12.368 -10.668 1.00 91.38 107 ARG A N 1
ATOM 827 C CA . ARG A 1 107 ? 11.384 -11.421 -11.796 1.00 91.38 107 ARG A CA 1
ATOM 828 C C . ARG A 1 107 ? 10.320 -11.766 -12.846 1.00 91.38 107 ARG A C 1
ATOM 830 O O . ARG A 1 107 ? 9.772 -10.866 -13.484 1.00 91.38 107 ARG A O 1
ATOM 837 N N . ARG A 1 108 ? 10.053 -13.061 -13.049 1.00 89.12 108 ARG A N 1
ATOM 838 C CA . ARG A 1 108 ? 9.051 -13.535 -14.006 1.00 89.12 108 ARG A CA 1
ATOM 839 C C . ARG A 1 108 ? 7.643 -13.168 -13.554 1.00 89.12 108 ARG A C 1
ATOM 841 O O . ARG A 1 108 ? 6.870 -12.722 -14.390 1.00 89.12 108 ARG A O 1
ATOM 848 N N . ASP A 1 109 ? 7.343 -13.302 -12.268 1.00 90.25 109 ASP A N 1
ATOM 849 C CA . ASP A 1 109 ? 6.022 -12.977 -11.720 1.00 90.25 109 ASP A CA 1
ATOM 850 C C . ASP A 1 109 ? 5.727 -11.485 -11.870 1.00 90.25 109 ASP A C 1
ATOM 852 O O . ASP A 1 109 ? 4.694 -11.116 -12.418 1.00 90.25 109 ASP A O 1
ATOM 856 N N . ILE A 1 110 ? 6.691 -10.624 -11.528 1.00 92.38 110 ILE A N 1
ATOM 857 C CA . ILE A 1 110 ? 6.551 -9.171 -11.717 1.00 92.38 110 ILE A CA 1
ATOM 858 C C . ILE A 1 110 ? 6.383 -8.803 -13.197 1.00 92.38 110 ILE A C 1
ATOM 860 O O . ILE A 1 110 ? 5.569 -7.948 -13.534 1.00 92.38 110 ILE A O 1
ATOM 864 N N . THR A 1 111 ? 7.122 -9.465 -14.093 1.00 92.00 111 THR A N 1
ATOM 865 C CA . THR A 1 111 ? 6.971 -9.252 -15.543 1.00 92.00 111 THR A CA 1
ATOM 866 C C . THR A 1 111 ? 5.580 -9.670 -16.025 1.00 92.00 111 THR A C 1
ATOM 868 O O . THR A 1 111 ? 4.996 -8.994 -16.866 1.00 92.00 111 THR A O 1
ATOM 871 N N . ASN A 1 112 ? 5.030 -10.759 -15.483 1.00 90.38 112 ASN A N 1
ATOM 872 C CA . ASN A 1 112 ? 3.671 -11.183 -15.801 1.00 90.38 112 ASN A CA 1
ATOM 873 C C . ASN A 1 112 ? 2.640 -10.169 -15.286 1.00 90.38 112 ASN A C 1
ATOM 875 O O . ASN A 1 112 ? 1.727 -9.835 -16.029 1.00 90.38 112 ASN A O 1
ATOM 879 N N . PHE A 1 113 ? 2.789 -9.643 -14.063 1.00 92.75 113 PHE A N 1
ATOM 880 C CA . PHE A 1 113 ? 1.881 -8.613 -13.537 1.00 92.75 113 PHE A CA 1
ATOM 881 C C . PHE A 1 113 ? 1.917 -7.337 -14.372 1.00 92.75 113 PHE A C 1
ATOM 883 O O . PHE A 1 113 ? 0.862 -6.812 -14.700 1.00 92.75 113 PHE A O 1
ATOM 890 N N . PHE A 1 114 ? 3.107 -6.892 -14.778 1.00 91.81 114 PHE A N 1
ATOM 891 C CA . PHE A 1 114 ? 3.264 -5.768 -15.701 1.00 91.81 114 PHE A CA 1
ATOM 892 C C . PHE A 1 114 ? 2.485 -5.984 -17.001 1.00 91.81 114 PHE A C 1
ATOM 894 O O . PHE A 1 114 ? 1.750 -5.105 -17.439 1.00 91.81 114 PHE A O 1
ATOM 901 N N . ALA A 1 115 ? 2.640 -7.164 -17.610 1.00 89.00 115 ALA A N 1
ATOM 902 C CA . ALA A 1 115 ? 1.958 -7.494 -18.854 1.00 89.00 115 ALA A CA 1
ATOM 903 C C . ALA A 1 115 ? 0.437 -7.563 -18.673 1.00 89.00 115 ALA A C 1
ATOM 905 O O . ALA A 1 115 ? -0.281 -7.078 -19.532 1.00 89.00 115 ALA A O 1
ATOM 906 N N . ILE A 1 116 ? -0.053 -8.135 -17.567 1.00 87.19 116 ILE A N 1
ATOM 907 C CA . ILE A 1 116 ? -1.493 -8.210 -17.281 1.00 87.19 116 ILE A CA 1
ATOM 908 C C . ILE A 1 116 ? -2.098 -6.807 -17.184 1.00 87.19 116 ILE A C 1
ATOM 910 O O . ILE A 1 116 ? -3.110 -6.560 -17.826 1.00 87.19 116 ILE A O 1
ATOM 914 N N . VAL A 1 117 ? -1.461 -5.900 -16.438 1.00 89.62 117 VAL A N 1
ATOM 915 C CA . VAL A 1 117 ? -1.972 -4.533 -16.249 1.00 89.62 117 VAL A CA 1
ATOM 916 C C . VAL A 1 117 ? -2.012 -3.765 -17.577 1.00 89.62 117 VAL A C 1
ATOM 918 O O . VAL A 1 117 ? -3.056 -3.233 -17.925 1.00 89.62 117 VAL A O 1
ATOM 921 N N . ASN A 1 118 ? -0.943 -3.813 -18.384 1.00 85.75 118 ASN A N 1
ATOM 922 C CA . ASN A 1 118 ? -0.928 -3.138 -19.694 1.00 85.75 118 ASN A CA 1
ATOM 923 C C . ASN A 1 118 ? -1.917 -3.751 -20.710 1.00 85.75 118 ASN A C 1
ATOM 925 O O . ASN A 1 118 ? -2.470 -3.044 -21.548 1.00 85.75 118 ASN A O 1
ATOM 929 N N . LEU A 1 119 ? -2.113 -5.077 -20.689 1.00 81.19 119 LEU A N 1
ATOM 930 C CA . LEU A 1 119 ? -3.008 -5.760 -21.634 1.00 81.19 119 LEU A CA 1
ATOM 931 C C . LEU A 1 119 ? -4.491 -5.527 -21.321 1.00 81.19 119 LEU A C 1
ATOM 933 O O . LEU A 1 119 ? -5.306 -5.550 -22.246 1.00 81.19 119 LEU A O 1
ATOM 937 N N . ASP A 1 120 ? -4.847 -5.332 -20.047 1.00 72.31 120 ASP A N 1
ATOM 938 C CA . ASP A 1 120 ? -6.227 -5.029 -19.658 1.00 72.31 120 ASP A CA 1
ATOM 939 C C . ASP A 1 120 ? -6.689 -3.708 -20.299 1.00 72.31 120 ASP A C 1
ATOM 941 O O . ASP A 1 120 ? -7.785 -3.659 -20.865 1.00 72.31 120 ASP A O 1
ATOM 945 N N . ASP A 1 121 ? -5.835 -2.684 -20.337 1.00 68.31 121 ASP A N 1
ATOM 946 C CA . ASP A 1 121 ? -6.163 -1.389 -20.945 1.00 68.31 121 ASP A CA 1
ATOM 947 C C . ASP A 1 121 ? -6.383 -1.488 -22.465 1.00 68.31 121 ASP A C 1
ATOM 949 O O . ASP A 1 121 ? -7.391 -0.996 -22.987 1.00 68.31 121 ASP A O 1
ATOM 953 N N . GLU A 1 122 ? -5.521 -2.215 -23.186 1.00 65.00 122 GLU A N 1
ATOM 954 C CA . GLU A 1 122 ? -5.672 -2.410 -24.637 1.00 65.00 122 GLU A CA 1
ATOM 955 C C . GLU A 1 122 ? -6.975 -3.142 -25.002 1.00 65.00 122 GLU A C 1
ATOM 957 O O . GLU A 1 122 ? -7.628 -2.816 -26.002 1.00 65.00 122 GLU A O 1
ATOM 962 N N . LEU A 1 123 ? -7.380 -4.134 -24.199 1.00 62.03 123 LEU A N 1
ATOM 963 C CA . LEU A 1 123 ? -8.610 -4.894 -24.431 1.00 62.03 123 LEU A CA 1
ATOM 964 C C . LEU A 1 123 ? -9.863 -4.029 -24.246 1.00 62.03 123 LEU A C 1
ATOM 966 O O . LEU A 1 123 ? -10.827 -4.179 -25.007 1.00 62.03 123 LEU A O 1
ATOM 970 N N . PHE A 1 124 ? -9.854 -3.110 -23.277 1.00 59.62 124 PHE A N 1
ATOM 971 C CA . PHE A 1 124 ? -10.951 -2.162 -23.080 1.00 59.62 124 PHE A CA 1
ATOM 972 C C . PHE A 1 124 ? -11.014 -1.107 -24.195 1.00 59.62 124 PHE A C 1
ATOM 974 O O . PHE A 1 124 ? -12.108 -0.799 -24.679 1.00 59.62 124 PHE A O 1
ATOM 981 N N . GLU A 1 125 ? -9.874 -0.591 -24.660 1.00 62.19 125 GLU A N 1
ATOM 982 C CA . GLU A 1 125 ? -9.827 0.414 -25.733 1.00 62.19 125 GLU A CA 1
ATOM 983 C C . GLU A 1 125 ? -10.213 -0.153 -27.108 1.00 62.19 125 GLU A C 1
ATOM 985 O O . GLU A 1 125 ? -10.934 0.500 -27.876 1.00 62.19 125 GLU A O 1
ATOM 990 N N . ALA A 1 126 ? -9.820 -1.397 -27.406 1.00 59.88 126 ALA A N 1
ATOM 991 C CA . ALA A 1 126 ? -10.171 -2.076 -28.653 1.00 59.88 126 ALA A CA 1
ATOM 992 C C . ALA A 1 126 ? -11.693 -2.249 -28.819 1.00 59.88 126 ALA A C 1
ATOM 994 O O . ALA A 1 126 ? -12.218 -2.126 -29.929 1.00 59.88 126 ALA A O 1
ATOM 995 N N . ALA A 1 127 ? -12.429 -2.450 -27.720 1.00 62.88 127 ALA A N 1
ATOM 996 C CA . ALA A 1 127 ? -13.892 -2.491 -27.736 1.00 62.88 127 ALA A CA 1
ATOM 997 C C . ALA A 1 127 ? -14.530 -1.117 -28.043 1.00 62.88 127 ALA A C 1
ATOM 999 O O . ALA A 1 127 ? -15.661 -1.055 -28.530 1.00 62.88 127 ALA A O 1
ATOM 1000 N N . GLY A 1 128 ? -13.807 -0.020 -27.790 1.00 68.12 128 GLY A N 1
ATOM 1001 C CA . GLY A 1 128 ? -14.232 1.361 -28.038 1.00 68.12 128 GLY A CA 1
ATOM 1002 C C . GLY A 1 128 ? -13.848 1.931 -29.411 1.00 68.12 128 GLY A C 1
ATOM 1003 O O . GLY A 1 128 ? -14.230 3.059 -29.724 1.00 68.12 128 GLY A O 1
ATOM 1004 N N . GLY A 1 129 ? -13.108 1.186 -30.242 1.00 64.25 129 GLY A N 1
ATOM 1005 C CA . GLY A 1 129 ? -12.751 1.583 -31.612 1.00 64.25 129 GLY A CA 1
ATOM 1006 C C . GLY A 1 129 ? -11.691 2.688 -31.726 1.00 64.25 129 GLY A C 1
ATOM 1007 O O . GLY A 1 129 ? -11.512 3.249 -32.810 1.00 64.25 129 GLY A O 1
ATOM 1008 N N . LYS A 1 130 ? -10.981 3.013 -30.640 1.00 58.78 130 LYS A N 1
ATOM 1009 C CA . LYS A 1 130 ? -9.884 3.989 -30.636 1.00 58.78 130 LYS A CA 1
ATOM 1010 C C . LYS A 1 130 ? -8.579 3.242 -30.368 1.00 58.78 130 LYS A C 1
ATOM 1012 O O . LYS A 1 130 ? -8.299 2.877 -29.241 1.00 58.78 130 LYS A O 1
ATOM 1017 N N . HIS A 1 131 ? -7.805 2.985 -31.418 1.00 55.56 131 HIS A N 1
ATOM 1018 C CA . HIS A 1 131 ? -6.465 2.421 -31.273 1.00 55.56 131 HIS A CA 1
ATOM 1019 C C . HIS A 1 131 ? -5.472 3.540 -30.944 1.00 55.56 131 HIS A C 1
ATOM 1021 O O . HIS A 1 131 ? -5.120 4.335 -31.816 1.00 55.56 131 HIS A O 1
ATOM 1027 N N . THR A 1 132 ? -5.022 3.597 -29.696 1.00 55.38 132 THR A N 1
ATOM 1028 C CA . THR A 1 132 ? -3.877 4.398 -29.249 1.00 55.38 132 THR A CA 1
ATOM 1029 C C . THR A 1 132 ? -2.662 3.478 -29.155 1.00 55.38 132 THR A C 1
ATOM 1031 O O . THR A 1 132 ? -2.489 2.756 -28.189 1.00 55.38 132 THR A O 1
ATOM 1034 N N . THR A 1 133 ? -1.845 3.430 -30.211 1.00 54.16 133 THR A N 1
ATOM 1035 C CA . THR A 1 133 ? -0.817 2.385 -30.402 1.00 54.16 133 THR A CA 1
ATOM 1036 C C . THR A 1 133 ? 0.551 2.652 -29.766 1.00 54.16 133 THR A C 1
ATOM 1038 O O . THR A 1 133 ? 1.439 1.834 -29.969 1.00 54.16 133 THR A O 1
ATOM 1041 N N . ASP A 1 134 ? 0.763 3.754 -29.039 1.00 60.69 134 ASP A N 1
ATOM 1042 C CA . ASP A 1 134 ? 2.133 4.168 -28.669 1.00 60.69 134 ASP A CA 1
ATOM 1043 C C . ASP A 1 134 ? 2.510 4.045 -27.182 1.00 60.69 134 ASP A C 1
ATOM 1045 O O . ASP A 1 134 ? 3.697 4.119 -26.880 1.00 60.69 134 ASP A O 1
ATOM 1049 N N . ASN A 1 135 ? 1.573 3.786 -26.259 1.00 62.06 135 ASN A N 1
ATOM 1050 C CA . ASN A 1 135 ? 1.871 3.823 -24.814 1.00 62.06 135 ASN A CA 1
ATOM 1051 C C . ASN A 1 135 ? 1.786 2.475 -24.072 1.00 62.06 135 ASN A C 1
ATOM 1053 O O . ASN A 1 135 ? 2.023 2.445 -22.871 1.00 62.06 135 ASN A O 1
ATOM 1057 N N . SER A 1 136 ? 1.501 1.351 -24.734 1.00 64.62 136 SER A N 1
ATOM 1058 C CA . SER A 1 136 ? 1.192 0.078 -24.049 1.00 64.62 136 SER A CA 1
ATOM 1059 C C . SER A 1 136 ? 2.377 -0.672 -23.420 1.00 64.62 136 SER A C 1
ATOM 1061 O O . SER A 1 136 ? 2.296 -1.865 -23.119 1.00 64.62 136 SER A O 1
ATOM 1063 N N . LEU A 1 137 ? 3.513 0.006 -23.241 1.00 83.50 137 LEU A N 1
ATOM 1064 C CA . LEU A 1 137 ? 4.732 -0.554 -22.652 1.00 83.50 137 LEU A CA 1
ATOM 1065 C C . LEU A 1 137 ? 5.208 0.220 -21.421 1.00 83.50 137 LEU A C 1
ATOM 1067 O O . LEU A 1 137 ? 6.322 -0.027 -20.943 1.00 83.50 137 LEU A O 1
ATOM 1071 N N . GLU A 1 138 ? 4.399 1.144 -20.910 1.00 90.50 138 GLU A N 1
ATOM 1072 C CA . GLU A 1 138 ? 4.747 1.984 -19.774 1.00 90.50 138 GLU A CA 1
ATOM 1073 C C . GLU A 1 138 ? 3.547 2.130 -18.837 1.00 90.50 138 GLU A C 1
ATOM 1075 O O . GLU A 1 138 ? 2.433 2.370 -19.282 1.00 90.50 138 GLU A O 1
ATOM 1080 N N . LEU A 1 139 ? 3.786 2.007 -17.533 1.00 92.62 139 LEU A N 1
ATOM 1081 C CA . LEU A 1 139 ? 2.753 2.142 -16.511 1.00 92.62 139 LEU A CA 1
ATOM 1082 C C . LEU A 1 139 ? 2.611 3.601 -16.099 1.00 92.62 139 LEU A C 1
ATOM 1084 O O . LEU A 1 139 ? 3.607 4.288 -15.878 1.00 92.62 139 LEU A O 1
ATOM 1088 N N . THR A 1 140 ? 1.384 4.037 -15.877 1.00 93.31 140 THR A N 1
ATOM 1089 C CA . THR A 1 140 ? 1.041 5.183 -15.038 1.00 93.31 140 THR A CA 1
ATOM 1090 C C . THR A 1 140 ? 1.277 4.875 -13.550 1.00 93.31 140 THR A C 1
ATOM 1092 O O . THR A 1 140 ? 1.556 3.742 -13.148 1.00 93.31 140 THR A O 1
ATOM 1095 N N . LEU A 1 141 ? 1.144 5.892 -12.687 1.00 94.00 141 LEU A N 1
ATOM 1096 C CA . LEU A 1 141 ? 1.227 5.695 -11.234 1.00 94.00 141 LEU A CA 1
ATOM 1097 C C . LEU A 1 141 ? 0.151 4.723 -10.729 1.00 94.00 141 LEU A C 1
ATOM 1099 O O . LEU A 1 141 ? 0.438 3.896 -9.867 1.00 94.00 141 LEU A O 1
ATOM 1103 N N . ASP A 1 142 ? -1.063 4.809 -11.267 1.00 94.44 142 ASP A N 1
ATOM 1104 C CA . ASP A 1 142 ? -2.194 3.992 -10.827 1.00 94.44 142 ASP A CA 1
ATOM 1105 C C . ASP A 1 142 ? -2.007 2.522 -11.239 1.00 94.44 142 ASP A C 1
ATOM 1107 O O . ASP A 1 142 ? -2.171 1.615 -10.422 1.00 94.44 142 ASP A O 1
ATOM 1111 N N . GLU A 1 143 ? -1.507 2.280 -12.450 1.00 94.81 143 GLU A N 1
ATOM 1112 C CA . GLU A 1 143 ? -1.118 0.943 -12.909 1.00 94.81 143 GLU A CA 1
ATOM 1113 C C . GLU A 1 143 ? 0.072 0.372 -12.115 1.00 94.81 143 GLU A C 1
ATOM 1115 O O . GLU A 1 143 ? 0.103 -0.812 -11.772 1.00 94.81 143 GLU A O 1
ATOM 1120 N N . PHE A 1 144 ? 1.047 1.207 -11.737 1.00 96.50 144 PHE A N 1
ATOM 1121 C CA . PHE A 1 144 ? 2.123 0.793 -10.833 1.00 96.50 144 PHE A CA 1
ATOM 1122 C C . PHE A 1 144 ? 1.591 0.359 -9.457 1.00 96.50 144 PHE A C 1
ATOM 1124 O O . PHE A 1 144 ? 2.051 -0.649 -8.906 1.00 96.50 144 PHE A O 1
ATOM 1131 N N . LEU A 1 145 ? 0.624 1.091 -8.894 1.00 96.19 145 LEU A N 1
ATOM 1132 C CA . LEU A 1 145 ? -0.029 0.725 -7.634 1.00 96.19 145 LEU A CA 1
ATOM 1133 C C . LEU A 1 145 ? -0.774 -0.606 -7.755 1.00 96.19 145 LEU A C 1
ATOM 1135 O O . LEU A 1 145 ? -0.719 -1.427 -6.835 1.00 96.19 145 LEU A O 1
ATOM 1139 N N . GLU A 1 146 ? -1.404 -0.857 -8.900 1.00 95.75 146 GLU A N 1
ATOM 1140 C CA . GLU A 1 146 ? -2.017 -2.147 -9.192 1.00 95.75 146 GLU A CA 1
ATOM 1141 C C . GLU A 1 146 ? -0.978 -3.280 -9.216 1.00 95.75 146 GLU A C 1
ATOM 1143 O O . GLU A 1 146 ? -1.169 -4.311 -8.559 1.00 95.75 146 GLU A O 1
ATOM 1148 N N . VAL A 1 147 ? 0.160 -3.095 -9.896 1.00 95.75 147 VAL A N 1
ATOM 1149 C CA . VAL A 1 147 ? 1.246 -4.089 -9.878 1.00 95.75 147 VAL A CA 1
ATOM 1150 C C . VAL A 1 147 ? 1.749 -4.322 -8.450 1.00 95.75 147 VAL A C 1
ATOM 1152 O O . VAL A 1 147 ? 1.948 -5.472 -8.050 1.00 95.75 147 VAL A O 1
ATOM 1155 N N . ALA A 1 148 ? 1.907 -3.268 -7.644 1.00 96.06 148 ALA A N 1
ATOM 1156 C CA . ALA A 1 148 ? 2.291 -3.401 -6.239 1.00 96.06 148 ALA A CA 1
ATOM 1157 C C . ALA A 1 148 ? 1.270 -4.226 -5.433 1.00 96.06 148 ALA A C 1
ATOM 1159 O O . ALA A 1 148 ? 1.665 -5.084 -4.639 1.00 96.06 148 ALA A O 1
ATOM 1160 N N . ALA A 1 149 ? -0.030 -4.035 -5.673 1.00 95.56 149 ALA A N 1
ATOM 1161 C CA . ALA A 1 149 ? -1.084 -4.826 -5.044 1.00 95.56 149 ALA A CA 1
ATOM 1162 C C . ALA A 1 149 ? -1.041 -6.302 -5.459 1.00 95.56 149 ALA A C 1
ATOM 1164 O O . ALA A 1 149 ? -1.171 -7.182 -4.607 1.00 95.56 149 ALA A O 1
ATOM 1165 N N . ARG A 1 150 ? -0.792 -6.591 -6.739 1.00 94.62 150 ARG A N 1
ATOM 1166 C CA . ARG A 1 150 ? -0.618 -7.964 -7.246 1.00 94.62 150 ARG A CA 1
ATOM 1167 C C . ARG A 1 150 ? 0.602 -8.648 -6.625 1.00 94.62 150 ARG A C 1
ATOM 1169 O O . ARG A 1 150 ? 0.522 -9.810 -6.232 1.00 94.62 150 ARG A O 1
ATOM 1176 N N . VAL A 1 151 ? 1.710 -7.920 -6.460 1.00 94.12 151 VAL A N 1
ATOM 1177 C CA . VAL A 1 151 ? 2.901 -8.419 -5.750 1.00 94.12 151 VAL A CA 1
ATOM 1178 C C . VAL A 1 151 ? 2.589 -8.708 -4.281 1.00 94.12 151 VAL A C 1
ATOM 1180 O O . VAL A 1 151 ? 3.023 -9.738 -3.765 1.00 94.12 151 VAL A O 1
ATOM 1183 N N . CYS A 1 152 ? 1.828 -7.839 -3.611 1.00 93.38 152 CYS A N 1
ATOM 1184 C CA . CYS A 1 152 ? 1.368 -8.079 -2.244 1.00 93.38 152 CYS A CA 1
ATOM 1185 C C . CYS A 1 152 ? 0.559 -9.376 -2.148 1.00 93.38 152 CYS A C 1
ATOM 1187 O O . CYS A 1 152 ? 0.870 -10.228 -1.319 1.00 93.38 152 CYS A O 1
ATOM 1189 N N . ASP A 1 153 ? -0.456 -9.536 -2.997 1.00 92.06 153 ASP A N 1
ATOM 1190 C CA . ASP A 1 153 ? -1.313 -10.723 -3.014 1.00 92.06 153 ASP A CA 1
ATOM 1191 C C . ASP A 1 153 ? -0.504 -12.004 -3.266 1.00 92.06 153 ASP A C 1
ATOM 1193 O O . ASP A 1 153 ? -0.624 -12.974 -2.516 1.00 92.06 153 ASP A O 1
ATOM 1197 N N . ALA A 1 154 ? 0.396 -11.987 -4.254 1.00 90.69 154 ALA A N 1
ATOM 1198 C CA . ALA A 1 154 ? 1.271 -13.117 -4.547 1.00 90.69 154 ALA A CA 1
ATOM 1199 C C . ALA A 1 154 ? 2.142 -13.502 -3.341 1.00 90.69 154 ALA A C 1
ATOM 1201 O O . ALA A 1 154 ? 2.205 -14.678 -2.976 1.00 90.69 154 ALA A O 1
ATOM 1202 N N . LYS A 1 155 ? 2.754 -12.515 -2.673 1.00 90.19 155 LYS A N 1
ATOM 1203 C CA . LYS A 1 155 ? 3.585 -12.760 -1.488 1.00 90.19 155 LYS A CA 1
ATOM 1204 C C . LYS A 1 155 ? 2.776 -13.263 -0.297 1.00 90.19 155 LYS A C 1
ATOM 1206 O O . LYS A 1 155 ? 3.220 -14.195 0.363 1.00 90.19 155 LYS A O 1
ATOM 1211 N N . LEU A 1 156 ? 1.601 -12.694 -0.028 1.00 88.38 156 LEU A N 1
ATOM 1212 C CA . LEU A 1 156 ? 0.743 -13.139 1.076 1.00 88.38 156 LEU A CA 1
ATOM 1213 C C . LEU A 1 156 ? 0.189 -14.550 0.844 1.00 88.38 156 LEU A C 1
ATOM 1215 O O . LEU A 1 156 ? 0.067 -15.316 1.798 1.00 88.38 156 LEU A O 1
ATOM 1219 N N . ARG A 1 157 ? -0.111 -14.921 -0.408 1.00 87.19 157 ARG A N 1
ATOM 1220 C CA . ARG A 1 157 ? -0.533 -16.286 -0.757 1.00 87.19 157 ARG A CA 1
ATOM 1221 C C . ARG A 1 157 ? 0.594 -17.301 -0.618 1.00 87.19 157 ARG A C 1
ATOM 1223 O O . ARG A 1 157 ? 0.351 -18.398 -0.121 1.00 87.19 157 ARG A O 1
ATOM 1230 N N . ALA A 1 158 ? 1.797 -16.954 -1.071 1.00 86.38 158 ALA A N 1
ATOM 1231 C CA . ALA A 1 158 ? 2.955 -17.835 -0.974 1.00 86.38 158 ALA A CA 1
ATOM 1232 C C . ALA A 1 158 ? 3.441 -17.983 0.480 1.00 86.38 158 ALA A C 1
ATOM 1234 O O . ALA A 1 158 ? 3.832 -19.075 0.884 1.00 86.38 158 ALA A O 1
ATOM 1235 N N . HIS A 1 159 ? 3.353 -16.906 1.269 1.00 83.81 159 HIS A N 1
ATOM 1236 C CA . HIS A 1 159 ? 3.868 -16.832 2.636 1.00 83.81 159 HIS A CA 1
ATOM 1237 C C . HIS A 1 159 ? 2.851 -16.191 3.583 1.00 83.81 159 HIS A C 1
ATOM 1239 O O . HIS A 1 159 ? 2.987 -15.015 3.944 1.00 83.81 159 HIS A O 1
ATOM 1245 N N . PRO A 1 160 ? 1.835 -16.946 4.033 1.00 83.12 160 PRO A N 1
ATOM 1246 C CA . PRO A 1 160 ? 0.859 -16.454 4.999 1.00 83.12 160 PRO A CA 1
ATOM 1247 C C . PRO A 1 160 ? 1.508 -15.924 6.288 1.00 83.12 160 PRO A C 1
ATOM 1249 O O . PRO A 1 160 ? 0.972 -15.015 6.920 1.00 83.12 160 PRO A O 1
ATOM 1252 N N . GLU A 1 161 ? 2.688 -16.431 6.655 1.00 81.50 161 GLU A N 1
ATOM 1253 C CA . GLU A 1 161 ? 3.494 -15.968 7.784 1.00 81.50 161 GLU A CA 1
ATOM 1254 C C . GLU A 1 161 ? 4.052 -14.548 7.622 1.00 81.50 161 GLU A C 1
ATOM 1256 O O . GLU A 1 161 ? 4.407 -13.931 8.627 1.00 81.50 161 GLU A O 1
ATOM 1261 N N . LEU A 1 162 ? 4.102 -13.986 6.406 1.00 77.00 162 LEU A N 1
ATOM 1262 C CA . LEU A 1 162 ? 4.402 -12.561 6.225 1.00 77.00 162 LEU A CA 1
ATOM 1263 C C . LEU A 1 162 ? 3.353 -11.697 6.926 1.00 77.00 162 LEU A C 1
ATOM 1265 O O . LEU A 1 162 ? 3.708 -10.671 7.499 1.00 77.00 162 LEU A O 1
ATOM 1269 N N . THR A 1 163 ? 2.103 -12.162 7.000 1.00 74.88 163 THR A N 1
ATOM 1270 C CA . THR A 1 163 ? 1.053 -11.528 7.812 1.00 74.88 163 THR A CA 1
ATOM 1271 C C . THR A 1 163 ? 1.452 -11.466 9.288 1.00 74.88 163 THR A C 1
ATOM 1273 O O . THR A 1 163 ? 1.167 -10.485 9.964 1.00 74.88 163 THR A O 1
ATOM 1276 N N . SER A 1 164 ? 2.177 -12.471 9.789 1.00 69.25 164 SER A N 1
ATOM 1277 C CA . SER A 1 164 ? 2.707 -12.481 11.157 1.00 69.25 164 SER A CA 1
ATOM 1278 C C . SER A 1 164 ? 3.898 -11.529 11.335 1.00 69.25 164 SER A C 1
ATOM 1280 O O . SER A 1 164 ? 4.096 -10.994 12.424 1.00 69.25 164 SER A O 1
ATOM 1282 N N . GLN A 1 165 ? 4.692 -11.291 10.281 1.00 68.25 165 GLN A N 1
ATOM 1283 C CA . GLN A 1 165 ? 5.798 -10.315 10.291 1.00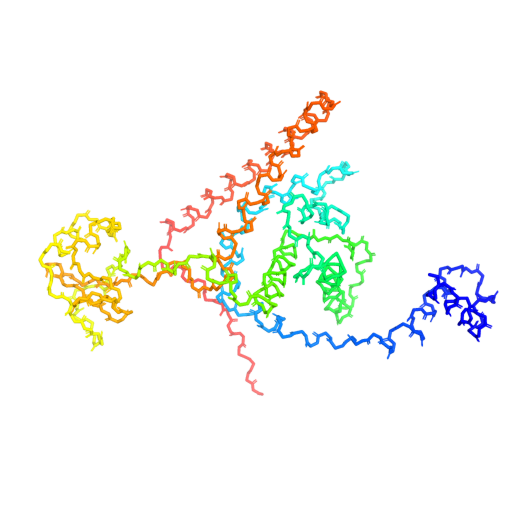 68.25 165 GLN A CA 1
ATOM 1284 C C . GLN A 1 165 ? 5.311 -8.867 10.203 1.00 68.25 165 GLN A C 1
ATOM 1286 O O . GLN A 1 165 ? 6.002 -7.955 10.653 1.00 68.25 165 GLN A O 1
ATOM 1291 N N . MET A 1 166 ? 4.115 -8.659 9.656 1.00 69.50 166 MET A N 1
ATOM 1292 C CA . MET A 1 166 ? 3.461 -7.356 9.538 1.00 69.50 166 MET A CA 1
ATOM 1293 C C . MET A 1 166 ? 2.986 -6.790 10.892 1.00 69.50 166 MET A C 1
ATOM 1295 O O . MET A 1 166 ? 2.447 -5.687 10.948 1.00 69.50 166 MET A O 1
ATOM 1299 N N . GLY A 1 167 ? 3.266 -7.503 11.990 1.00 66.88 167 GLY A N 1
ATOM 1300 C CA . GLY A 1 167 ? 2.883 -7.137 13.346 1.00 66.88 167 GLY A CA 1
ATOM 1301 C C . GLY A 1 167 ? 1.407 -7.430 13.620 1.00 66.88 167 GLY A C 1
ATOM 1302 O O . GLY A 1 167 ? 0.637 -7.700 12.697 1.00 66.88 167 GLY A O 1
ATOM 1303 N N . PRO A 1 168 ? 0.983 -7.411 14.895 1.00 65.44 168 PRO A N 1
ATOM 1304 C CA . PRO A 1 168 ? -0.437 -7.466 15.197 1.00 65.44 168 PRO A CA 1
ATOM 1305 C C . PRO A 1 168 ? -1.134 -6.262 14.542 1.00 65.44 168 PRO A C 1
ATOM 1307 O O . PRO A 1 168 ? -0.552 -5.169 14.516 1.00 65.44 168 PRO A O 1
ATOM 1310 N N . PRO A 1 169 ? -2.369 -6.424 14.031 1.00 65.38 169 PRO A N 1
ATOM 1311 C CA . PRO A 1 169 ? -3.151 -5.284 13.579 1.00 65.38 169 PRO A CA 1
ATOM 1312 C C . PRO A 1 169 ? -3.225 -4.242 14.707 1.00 65.38 169 PRO A C 1
ATOM 1314 O O . PRO A 1 169 ? -3.201 -4.613 15.888 1.00 65.38 169 PRO A O 1
ATOM 1317 N N . PRO A 1 170 ? -3.285 -2.939 14.381 1.00 72.12 170 PRO A N 1
ATOM 1318 C CA . PRO A 1 170 ? -3.348 -1.892 15.380 1.00 72.12 170 PRO A CA 1
ATOM 1319 C C . PRO A 1 170 ? -4.491 -2.174 16.347 1.00 72.12 170 PRO A C 1
ATOM 1321 O O . PRO A 1 170 ? -5.561 -2.644 15.958 1.00 72.12 170 PRO A O 1
ATOM 1324 N N . LEU A 1 171 ? -4.241 -1.909 17.627 1.00 81.31 171 LEU A N 1
ATOM 1325 C CA . LEU A 1 171 ? -5.228 -2.167 18.661 1.00 81.31 171 LEU A CA 1
ATOM 1326 C C . LEU A 1 171 ? -6.480 -1.326 18.388 1.00 81.31 171 LEU A C 1
ATOM 1328 O O . LEU A 1 171 ? -6.415 -0.107 18.192 1.00 81.31 171 LEU A O 1
ATOM 1332 N N . LEU A 1 172 ? -7.631 -1.994 18.371 1.00 85.94 172 LEU A N 1
ATOM 1333 C CA . LEU A 1 172 ? -8.921 -1.330 18.291 1.00 85.94 172 LEU A CA 1
ATOM 1334 C C . LEU A 1 172 ? -9.121 -0.470 19.547 1.00 85.94 172 LEU A C 1
ATOM 1336 O O . LEU A 1 172 ? -8.872 -0.928 20.657 1.00 85.94 172 LEU A O 1
ATOM 1340 N N . GLY A 1 173 ? -9.595 0.767 19.384 1.00 87.62 173 GLY A N 1
ATOM 1341 C CA . GLY A 1 173 ? -9.792 1.688 20.510 1.00 87.62 173 GLY A CA 1
ATOM 1342 C C . GLY A 1 173 ? -8.578 2.550 20.859 1.00 87.62 173 GLY A C 1
ATOM 1343 O O . GLY A 1 173 ? -8.606 3.259 21.863 1.00 87.62 173 GLY A O 1
ATOM 1344 N N . LEU A 1 174 ? -7.542 2.574 20.017 1.00 89.62 174 LEU A N 1
ATOM 1345 C CA . LEU A 1 174 ? -6.544 3.651 20.057 1.00 89.62 174 LEU A CA 1
ATOM 1346 C C . LEU A 1 174 ? -7.091 4.964 19.483 1.00 89.62 174 LEU A C 1
ATOM 1348 O O . LEU A 1 174 ? -6.593 6.038 19.810 1.00 89.62 174 LEU A O 1
ATOM 1352 N N . ARG A 1 175 ? -8.126 4.899 18.642 1.00 90.50 175 ARG A N 1
ATOM 1353 C CA . ARG A 1 175 ? -8.841 6.060 18.107 1.00 90.50 175 ARG A CA 1
ATOM 1354 C C . ARG A 1 175 ? -10.334 5.905 18.315 1.00 90.50 175 ARG A C 1
ATOM 1356 O O . ARG A 1 175 ? -10.845 4.787 18.317 1.00 90.50 175 ARG A O 1
ATOM 1363 N N . TRP A 1 176 ? -11.011 7.028 18.510 1.00 94.12 176 TRP A N 1
ATOM 1364 C CA . TRP A 1 176 ? -12.431 7.073 18.822 1.00 94.12 176 TRP A CA 1
ATOM 1365 C C . TRP A 1 176 ? -13.135 8.152 18.017 1.00 94.12 176 TRP A C 1
ATOM 1367 O O . TRP A 1 176 ? -12.634 9.262 17.851 1.00 94.12 176 TRP A O 1
ATOM 1377 N N . THR A 1 177 ? -14.349 7.846 17.580 1.00 94.69 177 THR A N 1
ATOM 1378 C CA . THR A 1 177 ? -15.205 8.785 16.858 1.00 94.69 177 THR A CA 1
ATOM 1379 C C . THR A 1 177 ? -16.454 9.072 17.679 1.00 94.69 177 THR A C 1
ATOM 1381 O O . THR A 1 177 ? -17.088 8.157 18.213 1.00 94.69 177 THR A O 1
ATOM 1384 N N . GLU A 1 178 ? -16.824 10.349 17.782 1.00 96.25 178 GLU A N 1
ATOM 1385 C CA . GLU A 1 178 ? -18.099 10.753 18.373 1.00 96.25 178 GLU A CA 1
ATOM 1386 C C . GLU A 1 178 ? -19.251 10.300 17.465 1.00 96.25 178 GLU A C 1
ATOM 1388 O O . GLU A 1 178 ? -19.313 10.669 16.295 1.00 96.25 178 GLU A O 1
ATOM 1393 N N . VAL A 1 179 ? -20.184 9.517 18.008 1.00 96.50 179 VAL A N 1
ATOM 1394 C CA . VAL A 1 179 ? -21.352 8.999 17.268 1.00 96.50 179 VAL A CA 1
ATOM 1395 C C . VAL A 1 179 ? -22.662 9.700 17.645 1.00 96.50 179 VAL A C 1
ATOM 1397 O O . VAL A 1 179 ? -23.731 9.327 17.164 1.00 96.50 179 VAL A O 1
ATOM 1400 N N . GLY A 1 180 ? -22.586 10.729 18.494 1.00 96.88 180 GLY A N 1
ATOM 1401 C CA . GLY A 1 180 ? -23.699 11.600 18.871 1.00 96.88 180 GLY A CA 1
ATOM 1402 C C . GLY A 1 180 ? -24.098 11.503 20.344 1.00 96.88 180 GLY A C 1
ATOM 1403 O O . GLY A 1 180 ? -23.367 10.993 21.189 1.00 96.88 180 GLY A O 1
ATOM 1404 N N . THR A 1 181 ? -25.280 12.028 20.668 1.00 97.88 181 THR A N 1
ATOM 1405 C CA . THR A 1 181 ? -25.793 12.139 22.049 1.00 97.88 181 THR A CA 1
ATOM 1406 C C . THR A 1 181 ? -26.765 11.032 22.442 1.00 97.88 181 THR A C 1
ATOM 1408 O O . THR A 1 181 ? -27.146 10.918 23.605 1.00 97.88 181 THR A O 1
ATOM 1411 N N . SER A 1 182 ? -27.185 10.213 21.478 1.00 97.56 182 SER A N 1
ATOM 1412 C CA . SER A 1 182 ? -28.069 9.073 21.713 1.00 97.56 182 SER A CA 1
ATOM 1413 C C . SER A 1 182 ? -27.256 7.799 21.890 1.00 97.56 182 SER A C 1
ATOM 1415 O O . SER A 1 182 ? -26.269 7.584 21.188 1.00 97.56 182 SER A O 1
ATOM 1417 N N . THR A 1 183 ? -27.689 6.940 22.810 1.00 97.25 183 THR A N 1
ATOM 1418 C CA . THR A 1 183 ? -27.027 5.661 23.072 1.00 97.25 183 THR A CA 1
ATOM 1419 C C . THR A 1 183 ? -27.045 4.790 21.809 1.00 97.25 183 THR A C 1
ATOM 1421 O O . THR A 1 183 ? -28.119 4.611 21.221 1.00 97.25 183 THR A O 1
ATOM 1424 N N . PRO A 1 184 ? -25.899 4.228 21.376 1.00 96.50 184 PRO A N 1
ATOM 1425 C CA . PRO A 1 184 ? -25.873 3.273 20.276 1.00 96.50 184 PRO A CA 1
ATOM 1426 C C . PRO A 1 184 ? -26.824 2.098 20.531 1.00 96.50 184 PRO A C 1
ATOM 1428 O O . PRO A 1 184 ? -26.850 1.541 21.624 1.00 96.50 184 PRO A O 1
ATOM 1431 N N . ARG A 1 185 ? -27.610 1.720 19.512 1.00 95.38 185 ARG A N 1
ATOM 1432 C CA . ARG A 1 185 ? -28.597 0.627 19.625 1.00 95.38 185 ARG A CA 1
ATOM 1433 C C . ARG A 1 185 ? -27.955 -0.745 19.844 1.00 95.38 185 ARG A C 1
ATOM 1435 O O . ARG A 1 185 ? -28.551 -1.588 20.501 1.00 95.38 185 ARG A O 1
ATOM 1442 N N . ASN A 1 186 ? -26.761 -0.939 19.288 1.00 93.75 186 ASN A N 1
ATOM 1443 C CA . ASN A 1 186 ? -25.985 -2.173 19.360 1.00 93.75 186 ASN A CA 1
ATOM 1444 C C . ASN A 1 186 ? -24.627 -1.868 19.989 1.00 93.75 186 ASN A C 1
ATOM 1446 O O . ASN A 1 186 ? -24.086 -0.776 19.758 1.00 93.75 186 ASN A O 1
ATOM 1450 N N . GLY A 1 187 ? -24.082 -2.843 20.713 1.00 93.69 187 GLY A N 1
ATOM 1451 C CA . GLY A 1 187 ? -22.764 -2.735 21.318 1.00 93.69 187 GLY A CA 1
ATOM 1452 C C . GLY A 1 187 ? -22.706 -3.029 22.804 1.00 93.69 187 GLY A C 1
ATOM 1453 O O . GLY A 1 187 ? -23.714 -2.975 23.511 1.00 93.69 187 GLY A O 1
ATOM 1454 N N . LYS A 1 188 ? -21.488 -3.256 23.298 1.00 95.88 188 LYS A N 1
ATOM 1455 C CA . LYS A 1 188 ? -21.194 -3.295 24.732 1.00 95.88 188 LYS A CA 1
ATOM 1456 C C . LYS A 1 188 ? -20.776 -1.906 25.214 1.00 95.88 188 LYS A C 1
ATOM 1458 O O . LYS A 1 188 ? -19.793 -1.344 24.733 1.00 95.88 188 LYS A O 1
ATOM 1463 N N . ARG A 1 189 ? -21.477 -1.365 26.216 1.00 96.94 189 ARG A N 1
ATOM 1464 C CA . ARG A 1 189 ? -20.994 -0.172 26.922 1.00 96.94 189 ARG A CA 1
ATOM 1465 C C . ARG A 1 189 ? -19.762 -0.542 27.744 1.00 96.94 189 ARG A C 1
ATOM 1467 O O . ARG A 1 189 ? -19.850 -1.388 28.631 1.00 96.94 189 ARG A O 1
ATOM 1474 N N . LEU A 1 190 ? -18.652 0.137 27.502 1.00 96.25 190 LEU A N 1
ATOM 1475 C CA . LEU A 1 190 ? -17.470 0.078 28.349 1.00 96.25 190 LEU A CA 1
ATOM 1476 C C . LEU A 1 190 ? -17.632 1.109 29.469 1.00 96.25 190 LEU A C 1
ATOM 1478 O O . LEU A 1 190 ? -17.806 2.299 29.211 1.00 96.25 190 LEU A O 1
ATOM 1482 N N . GLN A 1 191 ? -17.636 0.638 30.715 1.00 95.00 191 GLN A N 1
ATOM 1483 C CA . GLN A 1 191 ? -17.653 1.490 31.902 1.00 95.00 191 GLN A CA 1
ATOM 1484 C C . GLN A 1 191 ? -16.223 1.594 32.423 1.00 95.00 191 GLN A C 1
ATOM 1486 O O . GLN A 1 191 ? -15.743 0.683 33.097 1.00 95.00 191 GLN A O 1
ATOM 1491 N N . HIS A 1 192 ? -15.521 2.667 32.057 1.00 94.56 192 HIS A N 1
ATOM 1492 C CA . HIS A 1 192 ? -14.113 2.831 32.409 1.00 94.56 192 HIS A CA 1
ATOM 1493 C C . HIS A 1 192 ? -13.771 4.309 32.616 1.00 94.56 192 HIS A C 1
ATOM 1495 O O . HIS A 1 192 ? -13.478 5.033 31.668 1.00 94.56 192 HIS A O 1
ATOM 1501 N N . SER A 1 193 ? -13.781 4.759 33.873 1.00 95.06 193 SER A N 1
ATOM 1502 C CA . SER A 1 193 ? -13.668 6.182 34.235 1.00 95.06 193 SER A CA 1
ATOM 1503 C C . SER A 1 193 ? -12.426 6.873 33.665 1.00 95.06 193 SER A C 1
ATOM 1505 O O . SER A 1 193 ? -12.521 7.993 33.178 1.00 95.06 193 SER A O 1
ATOM 1507 N N . ARG A 1 194 ? -11.270 6.196 33.644 1.00 94.44 194 ARG A N 1
ATOM 1508 C CA . ARG A 1 194 ? -10.036 6.756 33.060 1.00 94.44 194 ARG A CA 1
ATOM 1509 C C . ARG A 1 194 ? -10.093 6.882 31.539 1.00 94.44 194 ARG A C 1
ATOM 1511 O O . ARG A 1 194 ? -9.487 7.786 30.979 1.00 94.44 194 ARG A O 1
ATOM 1518 N N . LEU A 1 195 ? -10.817 5.979 30.874 1.00 94.38 195 LEU A N 1
ATOM 1519 C CA . LEU A 1 195 ? -11.021 6.063 29.428 1.00 94.38 195 LEU A CA 1
ATOM 1520 C C . LEU A 1 195 ? -11.996 7.200 29.117 1.00 94.38 195 LEU A C 1
ATOM 1522 O O . LEU A 1 195 ? -11.762 7.967 28.194 1.00 94.38 195 LEU A O 1
ATOM 1526 N N . GLU A 1 196 ? -13.053 7.348 29.919 1.00 95.56 196 GLU A N 1
ATOM 1527 C CA . GLU A 1 196 ? -13.983 8.474 29.814 1.00 95.56 196 GLU A CA 1
ATOM 1528 C C . GLU A 1 196 ? -13.260 9.820 29.989 1.00 95.56 196 GLU A C 1
ATOM 1530 O O . GLU A 1 196 ? -13.476 10.743 29.207 1.00 95.56 196 GLU A O 1
ATOM 1535 N N . GLU A 1 197 ? -12.353 9.916 30.964 1.00 94.94 197 GLU A N 1
ATOM 1536 C CA . GLU A 1 197 ? -11.512 11.096 31.189 1.00 94.94 197 GLU A CA 1
ATOM 1537 C C . GLU A 1 197 ? -10.533 11.348 30.032 1.00 94.94 197 GLU A C 1
ATOM 1539 O O . GLU A 1 197 ? -10.434 12.477 29.548 1.00 94.94 197 GLU A O 1
ATOM 1544 N N . ALA A 1 198 ? -9.864 10.307 29.525 1.00 93.88 198 ALA A N 1
ATOM 1545 C CA . ALA A 1 198 ? -8.997 10.424 28.354 1.00 93.88 198 ALA A CA 1
ATOM 1546 C C . ALA A 1 198 ? -9.777 10.966 27.143 1.00 93.88 198 ALA A C 1
ATOM 1548 O O . ALA A 1 198 ? -9.359 11.953 26.536 1.00 93.88 198 ALA A O 1
ATOM 1549 N N . LEU A 1 199 ? -10.959 10.407 26.866 1.00 94.56 199 LEU A N 1
ATOM 1550 C CA . LEU A 1 199 ? -11.823 10.804 25.749 1.00 94.56 199 LEU A CA 1
ATOM 1551 C C . LEU A 1 199 ? -12.481 12.181 25.917 1.00 94.56 199 LEU A C 1
ATOM 1553 O O . LEU A 1 199 ? -12.859 12.803 24.925 1.00 94.56 199 LEU A O 1
ATOM 1557 N N . CYS A 1 200 ? -12.582 12.705 27.143 1.00 93.12 200 CYS A N 1
ATOM 1558 C CA . CYS A 1 200 ? -12.923 14.113 27.373 1.00 93.12 200 CYS A CA 1
ATOM 1559 C C . CYS A 1 200 ? -11.864 15.064 26.792 1.00 93.12 200 CYS A C 1
ATOM 1561 O O . CYS A 1 200 ? -12.204 16.186 26.415 1.00 93.12 200 CYS A O 1
ATOM 1563 N N . SER A 1 201 ? -10.599 14.634 26.750 1.00 89.38 201 SER A N 1
ATOM 1564 C CA . SER A 1 201 ? -9.455 15.472 26.371 1.00 89.38 201 SER A CA 1
ATOM 1565 C C . SER A 1 201 ? -8.947 15.221 24.949 1.00 89.38 201 SER A C 1
ATOM 1567 O O . SER A 1 201 ? -8.602 16.177 24.256 1.00 89.38 201 SER A O 1
ATOM 1569 N N . ALA A 1 202 ? -8.927 13.966 24.489 1.00 88.56 202 ALA A N 1
ATOM 1570 C CA . ALA A 1 202 ? -8.404 13.576 23.184 1.00 88.56 202 ALA A CA 1
ATOM 1571 C C . ALA A 1 202 ? -9.159 12.372 22.600 1.00 88.56 202 ALA A C 1
ATOM 1573 O O . ALA A 1 202 ? -9.532 11.450 23.314 1.00 88.56 202 ALA A O 1
ATOM 1574 N N . LEU A 1 203 ? -9.326 12.349 21.273 1.00 89.38 203 LEU A N 1
ATOM 1575 C CA . LEU A 1 203 ? -9.938 11.223 20.545 1.00 89.38 203 LEU A CA 1
ATOM 1576 C C . LEU A 1 203 ? -8.953 10.089 20.232 1.00 89.38 203 LEU A C 1
ATOM 1578 O O . LEU A 1 203 ? -9.349 9.041 19.725 1.00 89.38 203 LEU A O 1
ATOM 1582 N N . VAL A 1 204 ? -7.668 10.307 20.510 1.00 87.38 204 VAL A N 1
ATOM 1583 C CA . VAL A 1 204 ? -6.600 9.330 20.317 1.00 87.38 204 VAL A CA 1
ATOM 1584 C C . VAL A 1 204 ? -6.043 8.977 21.685 1.00 87.38 204 VAL A C 1
ATOM 1586 O O . VAL A 1 204 ? -5.561 9.851 22.404 1.00 87.38 204 VAL A O 1
ATOM 1589 N N . VAL A 1 205 ? -6.122 7.699 22.035 1.00 88.25 205 VAL A N 1
ATOM 1590 C CA . VAL A 1 205 ? -5.608 7.154 23.288 1.00 88.25 205 VAL A CA 1
ATOM 1591 C C . VAL A 1 205 ? -4.212 6.588 23.013 1.00 88.25 205 VAL A C 1
ATOM 1593 O O . VAL A 1 205 ? -4.081 5.696 22.172 1.00 88.25 205 VAL A O 1
ATOM 1596 N N . PRO A 1 206 ? -3.159 7.093 23.681 1.00 87.00 206 PRO A N 1
ATOM 1597 C CA . PRO A 1 206 ? -1.816 6.529 23.576 1.00 87.00 206 PRO A CA 1
ATOM 1598 C C . PRO A 1 206 ? -1.794 5.038 23.937 1.00 87.00 206 PRO A C 1
ATOM 1600 O O . PRO A 1 206 ? -2.525 4.602 24.827 1.00 87.00 206 PRO A O 1
ATOM 1603 N N . LYS A 1 207 ? -0.960 4.252 23.246 1.00 86.44 207 LYS A N 1
ATOM 1604 C CA . LYS A 1 207 ? -0.918 2.788 23.400 1.00 86.44 207 LYS A CA 1
ATOM 1605 C C . LYS A 1 207 ? -0.565 2.358 24.827 1.00 86.44 207 LYS A C 1
ATOM 1607 O O . LYS A 1 207 ? -1.222 1.489 25.383 1.00 86.44 207 LYS A O 1
ATOM 1612 N N . ASP A 1 208 ? 0.423 3.009 25.424 1.00 87.88 208 ASP A N 1
ATOM 1613 C CA . ASP A 1 208 ? 0.841 2.805 26.811 1.00 87.88 208 ASP A CA 1
ATOM 1614 C C . ASP A 1 208 ? -0.318 3.033 27.788 1.00 87.88 208 ASP A C 1
ATOM 1616 O O . ASP A 1 208 ? -0.554 2.237 28.694 1.00 87.88 208 ASP A O 1
ATOM 1620 N N . LEU A 1 209 ? -1.107 4.085 27.568 1.00 89.06 209 LEU A N 1
ATOM 1621 C CA . LEU A 1 209 ? -2.279 4.360 28.389 1.00 89.06 209 LEU A CA 1
ATOM 1622 C C . LEU A 1 209 ? -3.380 3.308 28.164 1.00 89.06 209 LEU A C 1
ATOM 1624 O O . LEU A 1 209 ? -3.993 2.843 29.125 1.00 89.06 209 LEU A O 1
ATOM 1628 N N . PHE A 1 210 ? -3.591 2.894 26.915 1.00 88.69 210 PHE A N 1
ATOM 1629 C CA . PHE A 1 210 ? -4.553 1.858 26.540 1.00 88.69 210 PHE A CA 1
ATOM 1630 C C . PHE A 1 210 ? -4.255 0.507 27.218 1.00 88.69 210 PHE A C 1
ATOM 1632 O O . PHE A 1 210 ? -5.163 -0.118 27.769 1.00 88.69 210 PHE A O 1
ATOM 1639 N N . GLU A 1 211 ? -2.981 0.108 27.269 1.00 88.56 211 GLU A N 1
ATOM 1640 C CA . GLU A 1 211 ? -2.499 -1.078 27.989 1.00 88.56 211 GLU A CA 1
ATOM 1641 C C . GLU A 1 211 ? -2.822 -0.986 29.493 1.00 88.56 211 GLU A C 1
ATOM 1643 O O . GLU A 1 211 ? -3.378 -1.920 30.077 1.00 88.56 211 GLU A O 1
ATOM 1648 N N . THR A 1 212 ? -2.596 0.174 30.129 1.00 91.38 212 THR A N 1
ATOM 1649 C CA . THR A 1 212 ? -2.914 0.358 31.564 1.00 91.38 212 THR A CA 1
ATOM 1650 C C . THR A 1 212 ? -4.406 0.282 31.892 1.00 91.38 212 THR A C 1
ATOM 1652 O O . THR A 1 212 ? -4.772 0.090 33.054 1.00 91.38 212 THR A O 1
ATOM 1655 N N . PHE A 1 213 ? -5.278 0.445 30.895 1.00 91.81 213 PHE A N 1
ATOM 1656 C CA . PHE A 1 213 ? -6.725 0.331 31.059 1.00 91.81 213 PHE A CA 1
ATOM 1657 C C . PHE A 1 213 ? -7.218 -1.126 31.002 1.00 91.81 213 PHE A C 1
ATOM 1659 O O . PHE A 1 213 ? -8.379 -1.384 31.318 1.00 91.81 213 PHE A O 1
ATOM 1666 N N . GLY A 1 214 ? -6.367 -2.087 30.616 1.00 90.88 214 GLY A N 1
ATOM 1667 C CA . GLY A 1 214 ? -6.765 -3.491 30.462 1.00 90.88 214 GLY A CA 1
ATOM 1668 C C . GLY A 1 214 ? -7.800 -3.700 29.350 1.00 90.88 214 GLY A C 1
ATOM 1669 O O . GLY A 1 214 ? -8.680 -4.557 29.472 1.00 90.88 214 GLY A O 1
ATOM 1670 N N . LEU A 1 215 ? -7.716 -2.870 28.306 1.00 90.88 215 LEU A N 1
ATOM 1671 C CA . LEU A 1 215 ? -8.629 -2.825 27.159 1.00 90.88 215 LEU A CA 1
ATOM 1672 C C . LEU A 1 215 ? -8.154 -3.656 25.957 1.00 90.88 215 LEU A C 1
ATOM 1674 O O . LEU A 1 215 ? -8.822 -3.686 24.921 1.00 90.88 215 LEU A O 1
ATOM 1678 N N . GLU A 1 216 ? -7.003 -4.313 26.094 1.00 89.25 216 GLU A N 1
ATOM 1679 C CA . GLU A 1 216 ? -6.427 -5.192 25.078 1.00 89.25 216 GLU A CA 1
ATOM 1680 C C . GLU A 1 216 ? -7.347 -6.384 24.752 1.00 89.25 216 GLU A C 1
ATOM 1682 O O . GLU A 1 216 ? -8.190 -6.741 25.581 1.00 89.25 216 GLU A O 1
ATOM 1687 N N . PRO A 1 217 ? -7.208 -7.013 23.566 1.00 85.38 217 PRO A N 1
ATOM 1688 C CA . PRO A 1 217 ? -8.058 -8.129 23.131 1.00 85.38 217 PRO A CA 1
ATOM 1689 C C . PRO A 1 217 ? -8.158 -9.284 24.140 1.00 85.38 217 PRO A C 1
ATOM 1691 O O . PRO A 1 217 ? -9.198 -9.928 24.262 1.00 85.38 217 PRO A O 1
ATOM 1694 N N . ASP A 1 218 ? -7.077 -9.519 24.869 1.00 87.75 218 ASP A N 1
ATOM 1695 C CA . ASP A 1 218 ? -6.866 -10.554 25.876 1.00 87.75 218 ASP A CA 1
ATOM 1696 C C . ASP A 1 218 ? -6.977 -10.018 27.320 1.00 87.75 218 ASP A C 1
ATOM 1698 O O . ASP A 1 218 ? -6.828 -10.760 28.294 1.00 87.75 218 ASP A O 1
ATOM 1702 N N . GLY A 1 219 ? -7.313 -8.734 27.469 1.00 88.62 219 GLY A N 1
ATOM 1703 C CA . GLY A 1 219 ? -7.582 -8.087 28.746 1.00 88.62 219 GLY A CA 1
ATOM 1704 C C . GLY A 1 219 ? -8.948 -8.450 29.349 1.00 88.62 219 GLY A C 1
ATOM 1705 O O . GLY A 1 219 ? -9.798 -9.070 28.708 1.00 88.62 219 GLY A O 1
ATOM 1706 N N . PRO A 1 220 ? -9.216 -8.036 30.602 1.00 89.38 220 PRO A N 1
ATOM 1707 C CA . PRO A 1 220 ? -10.495 -8.295 31.270 1.00 89.38 220 PRO A CA 1
ATOM 1708 C C . PRO A 1 220 ? -11.678 -7.548 30.632 1.00 89.38 220 PRO A C 1
ATOM 1710 O O . PRO A 1 220 ? -12.828 -7.951 30.814 1.00 89.38 220 PRO A O 1
ATOM 1713 N N . ASN A 1 221 ? -11.421 -6.454 29.904 1.00 89.44 221 ASN A N 1
ATOM 1714 C CA . ASN A 1 221 ? -12.443 -5.633 29.257 1.00 89.44 221 ASN A CA 1
ATOM 1715 C C . ASN A 1 221 ? -12.041 -5.278 27.816 1.00 89.44 221 ASN A C 1
ATOM 1717 O O . ASN A 1 221 ? -11.824 -4.101 27.529 1.00 89.44 221 ASN A O 1
ATOM 1721 N N . PRO A 1 222 ? -11.969 -6.259 26.903 1.00 92.19 222 PRO A N 1
ATOM 1722 C CA . PRO A 1 222 ? -11.489 -6.014 25.551 1.00 92.19 222 PRO A CA 1
ATOM 1723 C C . PRO A 1 222 ? -12.403 -5.035 24.814 1.00 92.19 222 PRO A C 1
ATOM 1725 O O . PRO A 1 222 ? -13.636 -5.113 24.913 1.00 92.19 222 PRO A O 1
ATOM 1728 N N . VAL A 1 223 ? -11.796 -4.123 24.056 1.00 92.62 223 VAL A N 1
ATOM 1729 C CA . VAL A 1 223 ? -12.531 -3.264 23.123 1.00 92.62 223 VAL A CA 1
ATOM 1730 C C . VAL A 1 223 ? -12.928 -4.096 21.907 1.00 92.62 223 VAL A C 1
ATOM 1732 O O . VAL A 1 223 ? -12.087 -4.680 21.231 1.00 92.62 223 VAL A O 1
ATOM 1735 N N . LEU A 1 224 ? -14.229 -4.140 21.629 1.00 91.69 224 LEU A N 1
ATOM 1736 C CA . LEU A 1 224 ? -14.821 -4.796 20.459 1.00 91.69 224 LEU A CA 1
ATOM 1737 C C . LEU A 1 224 ? -15.296 -3.753 19.432 1.00 91.69 224 LEU A C 1
ATOM 1739 O O . LEU A 1 224 ? -15.576 -2.620 19.833 1.00 91.69 224 LEU A O 1
ATOM 1743 N N . PRO A 1 225 ? -15.459 -4.104 18.139 1.00 89.12 225 PRO A N 1
ATOM 1744 C CA . PRO A 1 225 ? -15.886 -3.158 17.092 1.00 89.12 225 PRO A CA 1
ATOM 1745 C C . PRO A 1 225 ? -17.208 -2.440 17.385 1.00 89.12 225 PRO A C 1
ATOM 1747 O O . PRO A 1 225 ? -17.422 -1.295 16.997 1.00 89.12 225 PRO A O 1
ATOM 1750 N N . ASP A 1 226 ? -18.112 -3.098 18.105 1.00 92.56 226 ASP A N 1
ATOM 1751 C CA . ASP A 1 226 ? -19.395 -2.538 18.512 1.00 92.56 226 ASP A CA 1
ATOM 1752 C C . ASP A 1 226 ? -19.359 -1.862 19.892 1.00 92.56 226 ASP A C 1
ATOM 1754 O O . ASP A 1 226 ? -20.369 -1.302 20.317 1.00 92.56 226 ASP A O 1
ATOM 1758 N N . SER A 1 227 ? -18.222 -1.871 20.590 1.00 95.88 227 SER A N 1
ATOM 1759 C CA . SER A 1 227 ? -18.094 -1.251 21.908 1.00 95.88 227 SER A CA 1
ATOM 1760 C C . SER A 1 227 ? -18.346 0.249 21.856 1.00 95.88 227 SER A C 1
ATOM 1762 O O . SER A 1 227 ? -18.123 0.916 20.847 1.00 95.88 227 SER A O 1
ATOM 1764 N N . PHE A 1 228 ? -18.808 0.808 22.969 1.00 97.38 228 PHE A N 1
ATOM 1765 C CA . PHE A 1 228 ? -18.975 2.250 23.079 1.00 97.38 228 PHE A CA 1
ATOM 1766 C C . PHE A 1 228 ? -18.733 2.757 24.492 1.00 97.38 228 PHE A C 1
ATOM 1768 O O . PHE A 1 228 ? -18.956 2.055 25.477 1.00 97.38 228 PHE A O 1
ATOM 1775 N N . VAL A 1 229 ? -18.322 4.016 24.587 1.00 97.50 229 VAL A N 1
ATOM 1776 C CA . VAL A 1 229 ? -18.091 4.725 25.848 1.00 97.50 229 VAL A CA 1
ATOM 1777 C C . VAL A 1 229 ? -19.003 5.941 25.890 1.00 97.50 229 VAL A C 1
ATOM 1779 O O . VAL A 1 229 ? -19.219 6.603 24.875 1.00 97.50 229 VAL A O 1
ATOM 1782 N N . GLN A 1 230 ? -19.565 6.228 27.062 1.00 97.88 230 GLN A N 1
ATOM 1783 C CA . GLN A 1 230 ? -20.319 7.456 27.287 1.00 97.88 230 GLN A CA 1
ATOM 1784 C C . GLN A 1 230 ? -19.427 8.460 28.008 1.00 97.88 230 GLN A C 1
ATOM 1786 O O . GLN A 1 230 ? -18.995 8.199 29.123 1.00 97.88 230 GLN A O 1
ATOM 1791 N N . VAL A 1 231 ? -19.221 9.625 27.404 1.00 97.25 231 VAL A N 1
ATOM 1792 C CA . VAL A 1 231 ? -18.432 10.718 27.972 1.00 97.25 231 VAL A CA 1
ATOM 1793 C C . VAL A 1 231 ? -19.352 11.923 28.143 1.00 97.25 231 VAL A C 1
ATOM 1795 O O . VAL A 1 231 ? -19.749 12.592 27.182 1.00 97.25 231 VAL A O 1
ATOM 1798 N N . GLY A 1 232 ? -19.786 12.160 29.381 1.00 95.75 232 GLY A N 1
ATOM 1799 C CA . GLY A 1 232 ? -20.843 13.126 29.677 1.00 95.75 232 GLY A CA 1
ATOM 1800 C C . GLY A 1 232 ? -22.153 12.781 28.950 1.00 95.75 232 GLY A C 1
ATOM 1801 O O . GLY A 1 232 ? -22.783 11.758 29.222 1.00 95.75 232 GLY A O 1
ATOM 1802 N N . LYS A 1 233 ? -22.582 13.646 28.022 1.00 97.06 233 LYS A N 1
ATOM 1803 C CA . LYS A 1 233 ? -23.810 13.466 27.216 1.00 97.06 233 LYS A CA 1
ATOM 1804 C C . LYS A 1 233 ? -23.559 12.877 25.824 1.00 97.06 233 LYS A C 1
ATOM 1806 O O . LYS A 1 233 ? -24.490 12.806 25.029 1.00 97.06 233 LYS A O 1
ATOM 1811 N N . ARG A 1 234 ? -22.313 12.526 25.508 1.00 97.88 234 ARG A N 1
ATOM 1812 C CA . ARG A 1 234 ? -21.891 12.080 24.178 1.00 97.88 234 ARG A CA 1
ATOM 1813 C C . ARG A 1 234 ? -21.443 10.628 24.217 1.00 97.88 234 ARG A C 1
ATOM 1815 O O . ARG A 1 234 ? -20.972 10.150 25.248 1.00 97.88 234 ARG A O 1
ATOM 1822 N N . TYR A 1 235 ? -21.592 9.945 23.094 1.00 97.81 235 TYR A N 1
ATOM 1823 C CA . TYR A 1 235 ? -21.169 8.568 22.903 1.00 97.81 235 TYR A CA 1
ATOM 1824 C C . TYR A 1 235 ? -20.047 8.502 21.882 1.00 97.81 235 TYR A C 1
ATOM 1826 O O . TYR A 1 235 ? -20.076 9.186 20.859 1.00 97.81 235 TYR A O 1
ATOM 1834 N N . PHE A 1 236 ? -19.082 7.640 22.168 1.00 97.62 236 PHE A N 1
ATOM 1835 C CA . PHE A 1 236 ? -17.908 7.410 21.345 1.00 97.62 236 PHE A CA 1
ATOM 1836 C C . PHE A 1 236 ? -17.822 5.929 21.008 1.00 97.62 236 PHE A C 1
ATOM 1838 O O . PHE A 1 236 ? -18.098 5.082 21.862 1.00 97.62 236 PHE A O 1
ATOM 1845 N N . LYS A 1 237 ? -17.441 5.625 19.770 1.00 96.31 237 LYS A N 1
ATOM 1846 C CA . LYS A 1 237 ? -17.107 4.271 19.319 1.00 96.31 237 LYS A CA 1
ATOM 1847 C C . LYS A 1 237 ? -15.630 4.198 18.958 1.00 96.31 237 LYS A C 1
ATOM 1849 O O . LYS A 1 237 ? -15.099 5.222 18.520 1.00 96.31 237 LYS A O 1
ATOM 1854 N N . PRO A 1 238 ? -14.977 3.039 19.141 1.00 93.44 238 PRO A N 1
ATOM 1855 C CA . PRO A 1 238 ? -13.641 2.865 18.617 1.00 93.44 238 PRO A CA 1
ATOM 1856 C C . PRO A 1 238 ? -13.718 3.015 17.097 1.00 93.44 238 PRO A C 1
ATOM 1858 O O . PRO A 1 238 ? -14.601 2.451 16.449 1.00 93.44 238 PRO A O 1
ATOM 1861 N N . GLU A 1 239 ? -12.829 3.824 16.543 1.00 88.62 239 GLU A N 1
ATOM 1862 C CA . GLU A 1 239 ? -12.590 3.833 15.107 1.00 88.62 239 GLU A CA 1
ATOM 1863 C C . GLU A 1 239 ? -12.014 2.459 14.752 1.00 88.62 239 GLU A C 1
ATOM 1865 O O . GLU A 1 239 ? -11.180 1.933 15.503 1.00 88.62 239 GLU A O 1
ATOM 1870 N N . GLU A 1 240 ? -12.492 1.845 13.664 1.00 75.38 240 GLU A N 1
ATOM 1871 C CA . GLU A 1 240 ? -11.898 0.595 13.190 1.00 75.38 240 GLU A CA 1
ATOM 1872 C C . GLU A 1 240 ? -10.385 0.806 13.028 1.00 75.38 240 GLU A C 1
ATOM 1874 O O . GLU A 1 240 ? -9.949 1.917 12.696 1.00 75.38 240 GLU A O 1
ATOM 1879 N N . PRO A 1 241 ? -9.555 -0.205 13.342 1.00 65.94 241 PRO A N 1
ATOM 1880 C CA . PRO A 1 241 ? -8.118 -0.046 13.254 1.00 65.94 241 PRO A CA 1
ATOM 1881 C C . PRO A 1 241 ? -7.819 0.394 11.828 1.00 65.94 241 PRO A C 1
ATOM 1883 O O . PRO A 1 241 ? -8.284 -0.247 10.892 1.00 65.94 241 PRO A O 1
ATOM 1886 N N . GLY A 1 242 ? -7.093 1.501 11.667 1.00 61.19 242 GLY A N 1
ATOM 1887 C CA . GLY A 1 242 ? -6.985 2.199 10.383 1.00 61.19 242 GLY A CA 1
ATOM 1888 C C . GLY A 1 242 ? -6.332 1.411 9.242 1.00 61.19 242 GLY A C 1
ATOM 1889 O O . GLY A 1 242 ? -6.086 2.018 8.207 1.00 61.19 242 GLY A O 1
ATOM 1890 N N . PHE A 1 243 ? -6.039 0.119 9.444 1.00 61.75 243 PHE A N 1
ATOM 1891 C CA . PHE A 1 243 ? -5.744 -0.852 8.398 1.00 61.75 243 PHE A CA 1
ATOM 1892 C C . PHE A 1 243 ? -6.961 -1.739 8.172 1.00 61.75 243 PHE A C 1
ATOM 1894 O O . PHE A 1 243 ? -7.151 -2.752 8.847 1.00 61.75 243 PHE A O 1
ATOM 1901 N N . GLU A 1 244 ? -7.781 -1.363 7.197 1.00 65.62 244 GLU A N 1
ATOM 1902 C CA . GLU A 1 244 ? -8.981 -2.131 6.853 1.00 65.62 244 GLU A CA 1
ATOM 1903 C C . GLU A 1 244 ? -8.660 -3.359 5.983 1.00 65.62 244 GLU A C 1
ATOM 1905 O O . GLU A 1 244 ? -9.535 -4.201 5.753 1.00 65.62 244 GLU A O 1
ATOM 1910 N N . HIS A 1 245 ? -7.420 -3.469 5.485 1.00 82.56 245 HIS A N 1
ATOM 1911 C CA . HIS A 1 245 ? -7.034 -4.462 4.485 1.00 82.56 245 HIS A CA 1
ATOM 1912 C C . HIS A 1 245 ? -5.573 -4.945 4.639 1.00 82.56 245 HIS A C 1
ATOM 1914 O O . HIS A 1 245 ? -4.688 -4.117 4.871 1.00 82.56 245 HIS A O 1
ATOM 1920 N N . PRO A 1 246 ? -5.267 -6.247 4.424 1.00 87.12 246 PRO A N 1
ATOM 1921 C CA . PRO A 1 246 ? -3.892 -6.770 4.438 1.00 87.12 246 PRO A CA 1
ATOM 1922 C C . PRO A 1 246 ? -2.932 -6.013 3.514 1.00 87.12 246 PRO A C 1
ATOM 1924 O O . PRO A 1 246 ? -1.781 -5.781 3.871 1.00 87.12 246 PRO A O 1
ATOM 1927 N N . LEU A 1 247 ? -3.427 -5.564 2.356 1.00 90.56 247 LEU A N 1
ATOM 1928 C CA . LEU A 1 247 ? -2.669 -4.716 1.430 1.00 90.56 247 LEU A CA 1
ATOM 1929 C C . LEU A 1 247 ? -2.154 -3.443 2.102 1.00 90.56 247 LEU A C 1
ATOM 1931 O O . LEU A 1 247 ? -1.002 -3.077 1.917 1.00 90.56 247 LEU A O 1
ATOM 1935 N N . GLU A 1 248 ? -2.992 -2.775 2.890 1.00 90.75 248 GLU A N 1
ATOM 1936 C CA . GLU A 1 248 ? -2.626 -1.512 3.520 1.00 90.75 248 GLU A CA 1
ATOM 1937 C C . GLU A 1 248 ? -1.505 -1.702 4.532 1.00 90.75 248 GLU A C 1
ATOM 1939 O O . GLU A 1 248 ? -0.510 -0.977 4.520 1.00 90.75 248 GLU A O 1
ATOM 1944 N N . LEU A 1 249 ? -1.643 -2.738 5.360 1.00 87.25 249 LEU A N 1
ATOM 1945 C CA . LEU A 1 249 ? -0.630 -3.099 6.333 1.00 87.25 249 LEU A CA 1
ATOM 1946 C C . LEU A 1 249 ? 0.682 -3.482 5.629 1.00 87.25 249 LEU A C 1
ATOM 1948 O O . LEU A 1 249 ? 1.753 -3.090 6.087 1.00 87.25 249 LEU A O 1
ATOM 1952 N N . TRP A 1 250 ? 0.625 -4.197 4.500 1.00 91.31 250 TRP A N 1
ATOM 1953 C CA . TRP A 1 250 ? 1.820 -4.575 3.737 1.00 91.31 250 TRP A CA 1
ATOM 1954 C C . TRP A 1 250 ? 2.489 -3.353 3.110 1.00 91.31 250 TRP A C 1
ATOM 1956 O O . TRP A 1 250 ? 3.717 -3.224 3.162 1.00 91.31 250 TRP A O 1
ATOM 1966 N N . ILE A 1 251 ? 1.689 -2.428 2.568 1.00 92.75 251 ILE A N 1
ATOM 1967 C CA . ILE A 1 251 ? 2.202 -1.181 2.011 1.00 92.75 251 ILE A CA 1
ATOM 1968 C C . ILE A 1 251 ? 2.903 -0.371 3.103 1.00 92.75 251 ILE A C 1
ATOM 1970 O O . ILE A 1 251 ? 4.048 0.038 2.908 1.00 92.75 251 ILE A O 1
ATOM 1974 N N . GLU A 1 252 ? 2.260 -0.180 4.256 1.00 90.12 252 GLU A N 1
ATOM 1975 C CA . GLU A 1 252 ? 2.807 0.634 5.343 1.00 90.12 252 GLU A CA 1
ATOM 1976 C C . GLU A 1 252 ? 4.077 0.037 5.955 1.00 90.12 252 GLU A C 1
ATOM 1978 O O . GLU A 1 252 ? 5.065 0.744 6.160 1.00 90.12 252 GLU A O 1
ATOM 1983 N N . THR A 1 253 ? 4.052 -1.260 6.261 1.00 87.50 253 THR A N 1
ATOM 1984 C CA . THR A 1 253 ? 5.103 -1.905 7.062 1.00 87.50 253 THR A CA 1
ATOM 1985 C C . THR A 1 253 ? 6.289 -2.372 6.228 1.00 87.50 253 THR A C 1
ATOM 1987 O O . THR A 1 253 ? 7.420 -2.377 6.718 1.00 87.50 253 THR A O 1
ATOM 1990 N N . LEU A 1 254 ? 6.057 -2.753 4.968 1.00 90.31 254 LEU A N 1
ATOM 1991 C CA . LEU A 1 254 ? 7.069 -3.380 4.122 1.00 90.31 254 LEU A CA 1
ATOM 1992 C C . LEU A 1 254 ? 7.325 -2.586 2.845 1.00 90.31 254 LEU A C 1
ATOM 1994 O O . LEU A 1 254 ? 8.469 -2.192 2.607 1.00 90.31 254 LEU A O 1
ATOM 1998 N N . PHE A 1 255 ? 6.300 -2.351 2.021 1.00 93.56 255 PHE A N 1
ATOM 1999 C CA . PHE A 1 255 ? 6.487 -1.794 0.677 1.00 93.56 255 PHE A CA 1
ATOM 2000 C C . PHE A 1 255 ? 7.049 -0.379 0.694 1.00 93.56 255 PHE A C 1
ATOM 2002 O O . PHE A 1 255 ? 8.138 -0.142 0.168 1.00 93.56 255 PHE A O 1
ATOM 2009 N N . TYR A 1 256 ? 6.340 0.550 1.330 1.00 94.62 256 TYR A N 1
ATOM 2010 C CA . TYR A 1 256 ? 6.692 1.962 1.336 1.00 94.62 256 TYR A CA 1
ATOM 2011 C C . TYR A 1 256 ? 8.063 2.232 1.978 1.00 94.62 256 TYR A C 1
ATOM 2013 O O . TYR A 1 256 ? 8.880 2.904 1.345 1.00 94.62 256 TYR A O 1
ATOM 2021 N N . PRO A 1 257 ? 8.410 1.692 3.167 1.00 94.19 257 PRO A N 1
ATOM 2022 C CA . PRO A 1 257 ? 9.729 1.925 3.755 1.00 94.19 257 PRO A CA 1
ATOM 2023 C C . PRO A 1 257 ? 10.880 1.457 2.857 1.00 94.19 257 PRO A C 1
ATOM 2025 O O . PRO A 1 257 ? 11.885 2.162 2.725 1.00 94.19 257 PRO A O 1
ATOM 2028 N N . ARG A 1 258 ? 10.734 0.289 2.213 1.00 95.12 258 ARG A N 1
ATOM 2029 C CA . ARG A 1 258 ? 11.777 -0.287 1.353 1.00 95.12 258 ARG A CA 1
ATOM 2030 C C . ARG A 1 258 ? 11.916 0.463 0.031 1.00 95.12 258 ARG A C 1
ATOM 2032 O O . ARG A 1 258 ? 13.039 0.811 -0.332 1.00 95.12 258 ARG A O 1
ATOM 2039 N N . THR A 1 259 ? 10.809 0.779 -0.644 1.00 96.25 259 THR A N 1
ATOM 2040 C CA . THR A 1 259 ? 10.841 1.558 -1.895 1.00 96.25 259 THR A CA 1
ATOM 2041 C C . THR A 1 259 ? 11.351 2.975 -1.666 1.00 96.25 259 THR A C 1
ATOM 2043 O O . THR A 1 259 ? 12.154 3.476 -2.452 1.00 96.25 259 THR A O 1
ATOM 2046 N N . MET A 1 260 ? 10.998 3.603 -0.543 1.00 96.00 260 MET A N 1
ATOM 2047 C CA . MET A 1 260 ? 11.553 4.901 -0.154 1.00 96.00 260 MET A CA 1
ATOM 2048 C C . MET A 1 260 ? 13.054 4.849 0.122 1.00 96.00 260 MET A C 1
ATOM 2050 O O . MET A 1 260 ? 13.776 5.768 -0.267 1.00 96.00 260 MET A O 1
ATOM 2054 N N . ALA A 1 261 ? 13.541 3.811 0.806 1.00 95.69 261 ALA A N 1
ATOM 2055 C CA . ALA A 1 261 ? 14.970 3.639 1.048 1.00 95.69 261 ALA A CA 1
ATOM 2056 C C . ALA A 1 261 ? 15.739 3.438 -0.269 1.00 95.69 261 ALA A C 1
ATOM 2058 O O . ALA A 1 261 ? 16.761 4.095 -0.479 1.00 95.69 261 ALA A O 1
ATOM 2059 N N . ALA A 1 262 ? 15.212 2.604 -1.173 1.00 96.00 262 ALA A N 1
ATOM 2060 C CA . ALA A 1 262 ? 15.769 2.388 -2.506 1.00 96.00 262 ALA A CA 1
ATOM 2061 C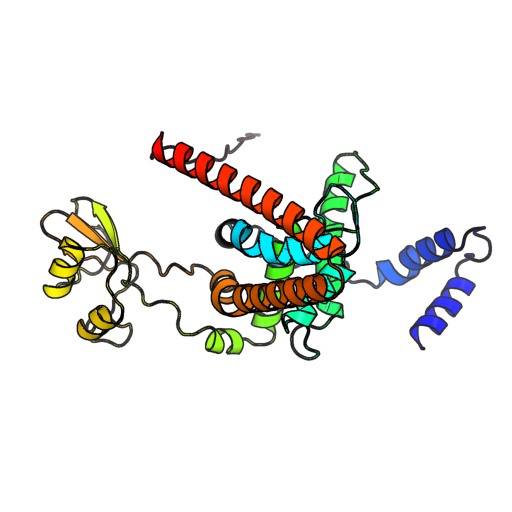 C . ALA A 1 262 ? 15.803 3.689 -3.323 1.00 96.00 262 ALA A C 1
ATOM 2063 O O . ALA A 1 262 ? 16.855 4.070 -3.832 1.00 96.00 262 ALA A O 1
ATOM 2064 N N . ALA A 1 263 ? 14.696 4.434 -3.359 1.00 94.31 263 ALA A N 1
ATOM 2065 C CA . ALA A 1 263 ? 14.606 5.706 -4.069 1.00 94.31 263 ALA A CA 1
ATOM 2066 C C . ALA A 1 263 ? 15.580 6.761 -3.521 1.00 94.31 263 ALA A C 1
ATOM 2068 O O . ALA A 1 263 ? 16.266 7.426 -4.294 1.00 94.31 263 ALA A O 1
ATOM 2069 N N . LYS A 1 264 ? 15.705 6.897 -2.194 1.00 93.50 264 LYS A N 1
ATOM 2070 C CA . LYS A 1 264 ? 16.684 7.812 -1.577 1.00 93.50 264 LYS A CA 1
ATOM 2071 C C . LYS A 1 264 ? 18.116 7.442 -1.953 1.00 93.50 264 LYS A C 1
ATOM 2073 O O . LYS A 1 264 ? 18.862 8.299 -2.413 1.00 93.50 264 LYS A O 1
ATOM 2078 N N . LYS A 1 265 ? 18.466 6.159 -1.826 1.00 94.50 265 LYS A N 1
ATOM 2079 C CA . LYS A 1 265 ? 19.779 5.644 -2.223 1.00 94.50 265 LYS A CA 1
ATOM 2080 C C . LYS A 1 265 ? 20.064 5.936 -3.699 1.00 94.50 265 LYS A C 1
ATOM 2082 O O . LYS A 1 265 ? 21.145 6.415 -4.028 1.00 94.50 265 LYS A O 1
ATOM 2087 N N . LYS A 1 266 ? 19.082 5.713 -4.574 1.00 92.50 266 LYS A N 1
ATOM 2088 C CA . LYS A 1 266 ? 19.195 5.972 -6.013 1.00 92.50 266 LYS A CA 1
ATOM 2089 C C . LYS A 1 266 ? 19.425 7.454 -6.317 1.00 92.50 266 LYS A C 1
ATOM 2091 O O . LYS A 1 266 ? 20.274 7.793 -7.140 1.00 92.50 266 LYS A O 1
ATOM 2096 N N . VAL A 1 267 ? 18.713 8.341 -5.618 1.00 89.75 267 VAL A N 1
ATOM 2097 C CA . VAL A 1 267 ? 18.911 9.794 -5.711 1.00 89.75 267 VAL A CA 1
ATOM 2098 C C . VAL A 1 267 ? 20.336 10.178 -5.313 1.00 89.75 267 VAL A C 1
ATOM 2100 O O . VAL A 1 267 ? 20.971 10.968 -6.015 1.00 89.75 267 VAL A O 1
ATOM 2103 N N . ASP A 1 268 ? 20.852 9.620 -4.218 1.00 89.38 268 ASP A N 1
ATOM 2104 C CA . ASP A 1 268 ? 22.207 9.901 -3.743 1.00 89.38 268 ASP A CA 1
ATOM 2105 C C . ASP A 1 268 ? 23.268 9.426 -4.751 1.00 89.38 268 ASP A C 1
ATOM 2107 O O . ASP A 1 268 ? 24.164 10.196 -5.109 1.00 89.38 268 ASP A O 1
ATOM 2111 N N . GLU A 1 269 ? 23.124 8.211 -5.288 1.00 89.94 269 GLU A N 1
ATOM 2112 C CA . GLU A 1 269 ? 24.015 7.647 -6.311 1.00 89.94 269 GLU A CA 1
ATOM 2113 C C . GLU A 1 269 ? 24.075 8.531 -7.570 1.00 89.94 269 GLU A C 1
ATOM 2115 O O . GLU A 1 269 ? 25.158 8.970 -7.971 1.00 89.94 269 GLU A O 1
ATOM 2120 N N . GLU A 1 270 ? 22.932 8.901 -8.154 1.00 86.06 270 GLU A N 1
ATOM 2121 C CA . GLU A 1 270 ? 22.896 9.754 -9.354 1.00 86.06 270 GLU A CA 1
ATOM 2122 C C . GLU A 1 270 ? 23.399 11.182 -9.075 1.00 86.06 270 GLU A C 1
ATOM 2124 O O . GLU A 1 270 ? 24.043 11.806 -9.927 1.00 86.06 270 GLU A O 1
ATOM 2129 N N . CYS A 1 271 ? 23.167 11.706 -7.865 1.00 83.19 271 CYS A N 1
ATOM 2130 C CA . CYS A 1 271 ? 23.691 13.007 -7.449 1.00 83.19 271 CYS A CA 1
ATOM 2131 C C . CYS A 1 271 ? 25.219 13.036 -7.349 1.00 83.19 271 CYS A C 1
ATOM 2133 O O . CYS A 1 271 ? 25.813 14.104 -7.527 1.00 83.19 271 CYS A O 1
ATOM 2135 N N . THR A 1 272 ? 25.845 11.899 -7.037 1.00 87.31 272 THR A N 1
ATOM 2136 C CA . THR A 1 272 ? 27.309 11.770 -7.000 1.00 87.31 272 THR A CA 1
ATOM 2137 C C . THR A 1 272 ? 27.914 11.529 -8.381 1.00 87.31 272 THR A C 1
ATOM 2139 O O . THR A 1 272 ? 29.025 11.989 -8.635 1.00 87.31 272 THR A O 1
ATOM 2142 N N . ALA A 1 273 ? 27.178 10.883 -9.291 1.00 86.06 273 ALA A N 1
ATOM 2143 C CA . ALA A 1 273 ? 27.673 10.529 -10.619 1.00 86.06 273 ALA A CA 1
ATOM 2144 C C . ALA A 1 273 ? 27.827 11.735 -11.568 1.00 86.06 273 ALA A C 1
ATOM 2146 O O . ALA A 1 273 ? 28.768 11.772 -12.360 1.00 86.06 273 ALA A O 1
ATOM 2147 N N . SER A 1 274 ? 26.925 12.728 -11.519 1.00 86.88 274 SER A N 1
ATOM 2148 C CA . SER A 1 274 ? 27.015 13.919 -12.381 1.00 86.88 274 SER A CA 1
ATOM 2149 C C . SER A 1 274 ? 26.306 15.152 -11.793 1.00 86.88 274 SER A C 1
ATOM 2151 O O . SER A 1 274 ? 25.106 15.097 -11.499 1.00 86.88 274 SER A O 1
ATOM 2153 N N . PRO A 1 275 ? 26.984 16.319 -11.699 1.00 84.94 275 PRO A N 1
ATOM 2154 C CA . PRO A 1 275 ? 26.359 17.576 -11.276 1.00 84.94 275 PRO A CA 1
ATOM 2155 C C . PRO A 1 275 ? 25.178 18.009 -12.156 1.00 84.94 275 PRO A C 1
ATOM 2157 O O . PRO A 1 275 ? 24.259 18.678 -11.677 1.00 84.94 275 PRO A O 1
ATOM 2160 N N . GLU A 1 276 ? 25.190 17.643 -13.439 1.00 84.00 276 GLU A N 1
ATOM 2161 C CA . GLU A 1 276 ? 24.110 17.970 -14.368 1.00 84.00 276 GLU A CA 1
ATOM 2162 C C . GLU A 1 276 ? 22.871 17.111 -14.099 1.00 84.00 276 GLU A C 1
ATOM 2164 O O . GLU A 1 276 ? 21.775 17.656 -13.944 1.00 84.00 276 GLU A O 1
ATOM 2169 N N . LYS A 1 277 ? 23.051 15.794 -13.924 1.00 78.81 277 LYS A N 1
ATOM 2170 C CA . LYS A 1 277 ? 21.969 14.888 -13.512 1.00 78.81 277 LYS A CA 1
ATOM 2171 C C . LYS A 1 277 ? 21.360 15.314 -12.178 1.00 78.81 277 LYS A C 1
ATOM 2173 O O . LYS A 1 277 ? 20.140 15.399 -12.064 1.00 78.81 277 LYS A O 1
ATOM 2178 N N . LYS A 1 278 ? 22.193 15.712 -11.209 1.00 81.06 278 LYS A N 1
ATOM 2179 C CA . LYS A 1 278 ? 21.743 16.276 -9.926 1.00 81.06 278 LYS A CA 1
ATOM 2180 C C . LYS A 1 278 ? 20.822 17.485 -10.108 1.00 81.06 278 LYS A C 1
ATOM 2182 O O . LYS A 1 278 ? 19.762 17.551 -9.489 1.00 81.06 278 LYS A O 1
ATOM 2187 N N . ARG A 1 279 ? 21.202 18.446 -10.962 1.00 84.50 279 ARG A N 1
ATOM 2188 C CA . ARG A 1 279 ? 20.375 19.634 -11.253 1.00 84.50 279 ARG A CA 1
ATOM 2189 C C . ARG A 1 279 ? 19.056 19.257 -11.931 1.00 84.50 279 ARG A C 1
ATOM 2191 O O . ARG A 1 279 ? 18.020 19.809 -11.561 1.00 84.50 279 ARG A O 1
ATOM 2198 N N . ARG A 1 280 ? 19.085 18.323 -12.887 1.00 80.94 280 ARG A N 1
ATOM 2199 C CA . ARG A 1 280 ? 17.890 17.836 -13.600 1.00 80.94 280 ARG A CA 1
ATOM 2200 C C . ARG A 1 280 ? 16.915 17.139 -12.646 1.00 80.94 280 ARG A C 1
ATOM 2202 O O . ARG A 1 280 ? 15.749 17.526 -12.582 1.00 80.94 280 ARG A O 1
ATOM 2209 N N . MET A 1 281 ? 17.408 16.202 -11.838 1.00 80.81 281 MET A N 1
ATOM 2210 C CA . MET A 1 281 ? 16.602 15.462 -10.866 1.00 80.81 281 MET A CA 1
ATOM 2211 C C . MET A 1 281 ? 16.023 16.385 -9.788 1.00 80.81 281 MET A C 1
ATOM 2213 O O . MET A 1 281 ? 14.829 16.331 -9.513 1.00 80.81 281 MET A O 1
ATOM 2217 N N . ALA A 1 282 ? 16.814 17.325 -9.258 1.00 82.81 282 ALA A N 1
ATOM 2218 C CA . ALA A 1 282 ? 16.317 18.324 -8.312 1.00 82.81 282 ALA A CA 1
ATOM 2219 C C . ALA A 1 282 ? 15.211 19.212 -8.914 1.00 82.81 282 ALA A C 1
ATOM 2221 O O . ALA A 1 282 ? 14.243 19.537 -8.227 1.00 82.81 282 ALA A O 1
ATOM 2222 N N . LYS A 1 283 ? 15.323 19.593 -10.196 1.00 84.88 283 LYS A N 1
ATOM 2223 C CA . LYS A 1 283 ? 14.290 20.373 -10.895 1.00 84.88 283 LYS A CA 1
ATOM 2224 C C . LYS A 1 283 ? 12.993 19.571 -11.052 1.00 84.88 283 LYS A C 1
ATOM 2226 O O . LYS A 1 283 ? 11.931 20.114 -10.752 1.00 84.88 283 LYS A O 1
ATOM 2231 N N . ARG A 1 284 ? 13.075 18.300 -11.470 1.00 78.25 284 ARG A N 1
ATOM 2232 C CA . ARG A 1 284 ? 11.904 17.413 -11.609 1.00 78.25 284 ARG A CA 1
ATOM 2233 C C . ARG A 1 284 ? 11.244 17.135 -10.252 1.00 78.25 284 ARG A C 1
ATOM 2235 O O . ARG A 1 284 ? 10.055 17.392 -10.110 1.00 78.25 284 ARG A O 1
ATOM 2242 N N . LEU A 1 285 ? 12.013 16.759 -9.226 1.00 80.50 285 LEU A N 1
ATOM 2243 C CA . LEU A 1 285 ? 11.491 16.537 -7.869 1.00 80.50 285 LEU A CA 1
ATOM 2244 C C . LEU A 1 285 ? 10.826 17.788 -7.283 1.00 80.50 285 LEU A C 1
ATOM 2246 O O . LEU A 1 285 ? 9.784 17.693 -6.641 1.00 80.50 285 LEU A O 1
ATOM 2250 N N . LYS A 1 286 ? 11.389 18.978 -7.532 1.00 84.81 286 LYS A N 1
ATOM 2251 C CA . LYS A 1 286 ? 10.773 20.243 -7.112 1.00 84.81 286 LYS A CA 1
ATOM 2252 C C . LYS A 1 286 ? 9.466 20.522 -7.856 1.00 84.81 286 LYS A C 1
ATOM 2254 O O . LYS A 1 286 ? 8.543 21.054 -7.249 1.00 84.81 286 LYS A O 1
ATOM 2259 N N . SER A 1 287 ? 9.391 20.184 -9.145 1.00 79.81 287 SER A N 1
ATOM 2260 C CA . SER A 1 287 ? 8.156 20.301 -9.927 1.00 79.81 287 SER A CA 1
ATOM 2261 C C . SER A 1 287 ? 7.070 19.394 -9.365 1.00 79.81 287 SER A C 1
ATOM 2263 O O . SER A 1 287 ? 5.959 19.848 -9.146 1.00 79.81 287 SER A O 1
ATOM 2265 N N . ILE A 1 288 ? 7.422 18.148 -9.059 1.00 72.81 288 ILE A N 1
ATOM 2266 C CA . ILE A 1 288 ? 6.488 17.137 -8.563 1.00 72.81 288 ILE A CA 1
ATOM 2267 C C . ILE A 1 288 ? 6.003 17.494 -7.167 1.00 72.81 288 ILE A C 1
ATOM 2269 O O . ILE A 1 288 ? 4.802 17.534 -6.937 1.00 72.81 288 ILE A O 1
ATOM 2273 N N . LYS A 1 289 ? 6.911 17.893 -6.268 1.00 77.81 289 LYS A N 1
ATOM 2274 C CA . LYS A 1 289 ? 6.525 18.414 -4.955 1.00 77.81 289 LYS A CA 1
ATOM 2275 C C . LYS A 1 289 ? 5.570 19.606 -5.072 1.00 77.81 289 LYS A C 1
ATOM 2277 O O . LYS A 1 289 ? 4.629 19.696 -4.302 1.00 77.81 289 LYS A O 1
ATOM 2282 N N . LYS A 1 290 ? 5.795 20.508 -6.033 1.00 79.81 290 LYS A N 1
ATOM 2283 C CA . LYS A 1 290 ? 4.905 21.654 -6.256 1.00 79.81 290 LYS A CA 1
ATOM 2284 C C . LYS A 1 290 ? 3.515 21.216 -6.730 1.00 79.81 290 LYS A C 1
ATOM 2286 O O . LYS A 1 290 ? 2.546 21.823 -6.295 1.00 79.81 290 LYS A O 1
ATOM 2291 N N . THR A 1 291 ? 3.427 20.214 -7.606 1.00 70.81 291 THR A N 1
ATOM 2292 C CA . T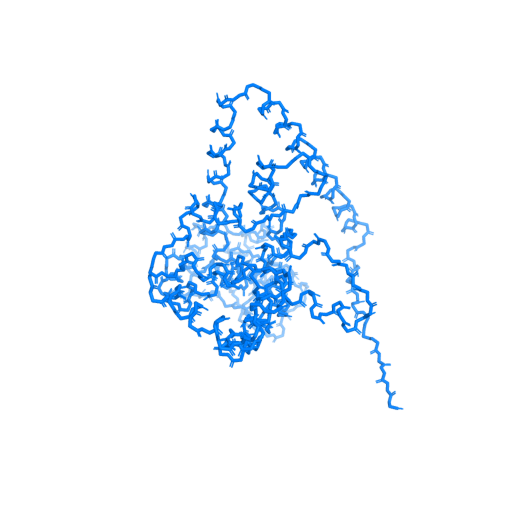HR A 1 291 ? 2.143 19.640 -8.036 1.00 70.81 291 THR A CA 1
ATOM 2293 C C . THR A 1 291 ? 1.415 19.002 -6.851 1.00 70.81 291 THR A C 1
ATOM 2295 O O . THR A 1 291 ? 0.273 19.359 -6.593 1.00 70.81 291 THR A O 1
ATOM 2298 N N . PHE A 1 292 ? 2.111 18.190 -6.048 1.00 63.12 292 PHE A N 1
ATOM 2299 C CA . PHE A 1 292 ? 1.544 17.568 -4.844 1.00 63.12 292 PHE A CA 1
ATOM 2300 C C . PHE A 1 292 ? 1.092 18.582 -3.790 1.00 63.12 292 PHE A C 1
ATOM 2302 O O . PHE A 1 292 ? -0.018 18.495 -3.277 1.00 63.12 292 PHE A O 1
ATOM 2309 N N . ASP A 1 293 ? 1.931 19.571 -3.473 1.00 69.69 293 ASP A N 1
ATOM 2310 C CA . ASP A 1 293 ? 1.588 20.605 -2.494 1.00 69.69 293 ASP A CA 1
ATOM 2311 C C . ASP A 1 293 ? 0.380 21.448 -2.967 1.00 69.69 29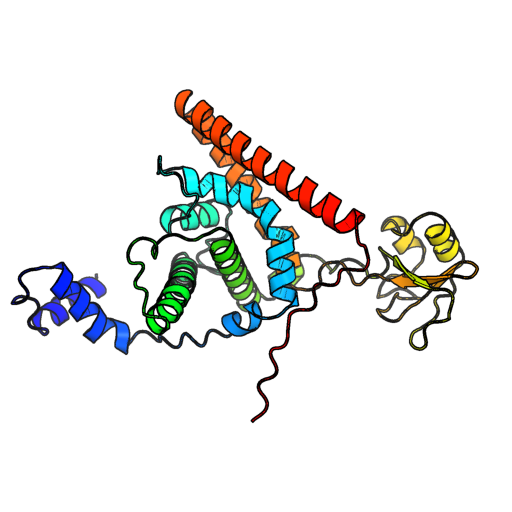3 ASP A C 1
ATOM 2313 O O . ASP A 1 293 ? -0.322 22.009 -2.132 1.00 69.69 293 ASP A O 1
ATOM 2317 N N . ALA A 1 294 ? 0.127 21.549 -4.280 1.00 66.12 294 ALA A N 1
ATOM 2318 C CA . ALA A 1 294 ? -1.037 22.245 -4.832 1.00 66.12 294 ALA A CA 1
ATOM 2319 C C . ALA A 1 294 ? -2.319 21.394 -4.760 1.00 66.12 294 ALA A C 1
ATOM 2321 O O . ALA A 1 294 ? -3.340 21.903 -4.302 1.00 66.12 294 ALA A O 1
ATOM 2322 N N . GLU A 1 295 ? -2.255 20.109 -5.126 1.00 56.81 295 GLU A N 1
ATOM 2323 C CA . GLU A 1 295 ? -3.397 19.178 -5.054 1.00 56.81 295 GLU A CA 1
ATOM 2324 C C . GLU A 1 295 ? -3.883 18.986 -3.606 1.00 56.81 295 GLU A C 1
ATOM 2326 O O . GLU A 1 295 ? -5.076 19.091 -3.326 1.00 56.81 295 GLU A O 1
ATOM 2331 N N . ILE A 1 296 ? -2.960 18.855 -2.643 1.00 52.41 296 ILE A N 1
ATOM 2332 C CA . ILE A 1 296 ? -3.298 18.729 -1.212 1.00 52.41 296 ILE A CA 1
ATOM 2333 C C . ILE A 1 296 ? -4.019 19.981 -0.676 1.00 52.41 296 ILE A C 1
ATOM 2335 O O . ILE A 1 296 ? -4.862 19.886 0.223 1.00 52.41 296 ILE A O 1
ATOM 2339 N N . VAL A 1 297 ? -3.686 21.170 -1.190 1.00 51.34 297 VAL A N 1
ATOM 2340 C CA . VAL A 1 297 ? -4.338 22.425 -0.782 1.00 51.34 297 VAL A CA 1
ATOM 2341 C C . VAL A 1 297 ? -5.750 22.519 -1.362 1.00 51.34 297 VAL A C 1
ATOM 2343 O O . VAL A 1 297 ? -6.660 22.910 -0.630 1.00 51.34 297 VAL A O 1
ATOM 2346 N N . GLU A 1 298 ? -5.957 22.116 -2.617 1.00 53.91 298 GLU A N 1
ATOM 2347 C CA . GLU A 1 298 ? -7.281 22.126 -3.253 1.00 53.91 298 GLU A CA 1
ATOM 2348 C C . GLU A 1 298 ? -8.244 21.117 -2.604 1.00 53.91 298 GLU A C 1
ATOM 2350 O O . GLU A 1 298 ? -9.372 21.484 -2.260 1.00 53.91 298 GLU A O 1
ATOM 2355 N N . ASP A 1 299 ? -7.788 19.898 -2.300 1.00 42.41 299 ASP A N 1
ATOM 2356 C CA . ASP A 1 299 ? -8.611 18.900 -1.600 1.00 42.41 299 ASP A CA 1
ATOM 2357 C C . ASP A 1 299 ? -8.889 19.293 -0.141 1.00 42.41 299 ASP A C 1
ATOM 2359 O O . ASP A 1 299 ? -9.998 19.115 0.379 1.00 42.41 299 ASP A O 1
ATOM 2363 N N . GLY A 1 300 ? -7.912 19.914 0.526 1.00 39.59 300 GLY A N 1
ATOM 2364 C CA . GLY A 1 300 ? -8.083 20.467 1.869 1.00 39.59 300 GLY A CA 1
ATOM 2365 C C . GLY A 1 300 ? -9.109 21.608 1.936 1.00 39.59 300 GLY A C 1
ATOM 2366 O O . GLY A 1 300 ? -9.825 21.734 2.937 1.00 39.59 300 GLY A O 1
ATOM 2367 N N . GLU A 1 301 ? -9.218 22.429 0.888 1.00 43.78 301 GLU A N 1
ATOM 2368 C CA . GLU A 1 301 ? -10.229 23.489 0.777 1.00 43.78 301 GLU A CA 1
ATOM 2369 C C . GLU A 1 301 ? -11.609 22.954 0.357 1.00 43.78 301 GLU A C 1
ATOM 2371 O O . GLU A 1 301 ? -12.629 23.402 0.900 1.00 43.78 301 GLU A O 1
ATOM 2376 N N . ALA A 1 302 ? -11.672 21.944 -0.515 1.00 45.06 302 ALA A N 1
ATOM 2377 C CA . ALA A 1 302 ? -12.921 21.281 -0.898 1.00 45.06 302 ALA A CA 1
ATOM 2378 C C . ALA A 1 302 ? -13.603 20.594 0.302 1.00 45.06 302 ALA A C 1
ATOM 2380 O O . ALA A 1 302 ? -14.809 20.742 0.520 1.00 45.06 302 ALA A O 1
ATOM 2381 N N . ILE A 1 303 ? -12.823 19.928 1.161 1.00 38.03 303 ILE A N 1
ATOM 2382 C CA . ILE A 1 303 ? -13.330 19.285 2.384 1.00 38.03 303 ILE A CA 1
ATOM 2383 C C . ILE A 1 303 ? -13.795 20.328 3.420 1.00 38.03 303 ILE A C 1
ATOM 2385 O O . ILE A 1 303 ? -14.767 20.101 4.146 1.00 38.03 303 ILE A O 1
ATOM 2389 N N . ARG A 1 304 ? -13.149 21.502 3.483 1.00 41.72 304 ARG A N 1
ATOM 2390 C CA . ARG A 1 304 ? -13.520 22.586 4.415 1.00 41.72 304 ARG A CA 1
ATOM 2391 C C . ARG A 1 304 ? -14.770 23.355 3.999 1.00 41.72 304 ARG A C 1
ATOM 2393 O O . ARG A 1 304 ? -15.459 23.885 4.870 1.00 41.72 304 ARG A O 1
ATOM 2400 N N . THR A 1 305 ? -15.068 23.432 2.706 1.00 47.84 305 THR A N 1
ATOM 2401 C CA . THR A 1 305 ? -16.191 24.233 2.196 1.00 47.84 305 THR A CA 1
ATOM 2402 C C . THR A 1 305 ? -17.518 23.473 2.154 1.00 47.84 305 THR A C 1
ATOM 2404 O O . THR A 1 305 ? -18.568 24.118 2.134 1.00 47.84 305 THR A O 1
ATOM 2407 N N . ASN A 1 306 ? -17.526 22.132 2.231 1.00 39.34 306 ASN A N 1
ATOM 2408 C CA . ASN A 1 306 ? -18.771 21.364 2.353 1.00 39.34 306 ASN A CA 1
ATOM 2409 C C . ASN A 1 306 ? -18.599 19.976 3.023 1.00 39.34 306 ASN A C 1
ATOM 2411 O O . ASN A 1 306 ? -18.491 18.964 2.321 1.00 39.34 306 ASN A O 1
ATOM 2415 N N . PRO A 1 307 ? -18.686 19.879 4.367 1.00 38.56 307 PRO A N 1
ATOM 2416 C CA . PRO A 1 307 ? -18.556 18.610 5.096 1.00 38.56 307 PRO A CA 1
ATOM 2417 C C . PRO A 1 307 ? -19.683 17.589 4.825 1.00 38.56 307 PRO A C 1
ATOM 2419 O O . PRO A 1 307 ? -19.614 16.466 5.315 1.00 38.56 307 PRO A O 1
ATOM 2422 N N . ASN A 1 308 ? -20.708 17.944 4.035 1.00 37.44 308 ASN A N 1
ATOM 2423 C CA . ASN A 1 308 ? -21.811 17.056 3.647 1.00 37.44 308 ASN A CA 1
ATOM 2424 C C . ASN A 1 308 ? -21.748 16.583 2.183 1.00 37.44 308 ASN A C 1
ATOM 2426 O O . ASN A 1 308 ? -22.657 15.881 1.733 1.00 37.44 308 ASN A O 1
ATOM 2430 N N . SER A 1 309 ? -20.701 16.923 1.427 1.00 40.50 309 SER A N 1
ATOM 2431 C CA . SER A 1 309 ? -20.543 16.462 0.043 1.00 40.50 309 SER A CA 1
ATOM 2432 C C . SER A 1 309 ? -20.014 15.022 -0.022 1.00 40.50 309 SER A C 1
ATOM 2434 O O . SER A 1 309 ? -18.899 14.741 -0.443 1.00 40.50 309 SER A O 1
ATOM 2436 N N . ARG A 1 310 ? -20.846 14.053 0.374 1.00 37.03 310 ARG A N 1
ATOM 2437 C CA . ARG A 1 310 ? -20.672 12.679 -0.112 1.00 37.03 310 ARG A CA 1
ATOM 2438 C C . ARG A 1 310 ? -20.962 12.712 -1.609 1.00 37.03 310 ARG A C 1
ATOM 2440 O O . ARG A 1 310 ? -22.117 12.872 -1.997 1.00 37.03 310 ARG A O 1
ATOM 2447 N N . THR A 1 311 ? -19.929 12.567 -2.432 1.00 38.03 311 THR A N 1
ATOM 2448 C CA . THR A 1 311 ? -20.042 12.269 -3.861 1.00 38.03 311 THR A CA 1
ATOM 2449 C C . THR A 1 311 ? -20.942 11.048 -4.033 1.00 38.03 311 THR A C 1
ATOM 2451 O O . THR A 1 311 ? -20.552 9.899 -3.829 1.00 38.03 311 THR A O 1
ATOM 2454 N N . THR A 1 312 ? -22.210 11.295 -4.349 1.00 35.75 312 THR A N 1
ATOM 2455 C CA . THR A 1 312 ? -23.131 10.265 -4.809 1.00 35.75 312 THR A CA 1
ATOM 2456 C C . THR A 1 312 ? -22.647 9.823 -6.179 1.00 35.75 312 THR A C 1
ATOM 2458 O O . THR A 1 312 ? -22.897 10.505 -7.171 1.00 35.75 312 THR A O 1
ATOM 2461 N N . PHE A 1 313 ? -21.942 8.694 -6.232 1.00 34.34 313 PHE A N 1
ATOM 2462 C CA . PHE A 1 313 ? -21.708 7.986 -7.484 1.00 34.34 313 PHE A CA 1
ATOM 2463 C C . PHE A 1 313 ? -23.068 7.668 -8.107 1.00 34.34 313 PHE A C 1
ATOM 2465 O O . PHE A 1 313 ? -23.883 6.934 -7.538 1.00 34.34 313 PHE A O 1
ATOM 2472 N N . GLY A 1 314 ? -23.335 8.308 -9.244 1.00 31.64 314 GLY A N 1
ATOM 2473 C CA . GLY A 1 314 ? -24.577 8.181 -9.983 1.00 31.64 314 GLY A CA 1
ATOM 2474 C C . GLY A 1 314 ? -24.783 6.742 -10.433 1.00 31.64 314 GLY A C 1
ATOM 2475 O O . GLY A 1 314 ? -24.101 6.251 -11.325 1.00 31.64 314 GLY A O 1
ATOM 2476 N N . ARG A 1 315 ? -25.767 6.071 -9.834 1.00 31.39 315 ARG A N 1
ATOM 2477 C CA . ARG A 1 315 ? -26.406 4.900 -10.429 1.00 31.39 315 ARG A CA 1
ATOM 2478 C C . ARG A 1 315 ? -27.263 5.406 -11.587 1.00 31.39 315 ARG A C 1
ATOM 2480 O O . ARG A 1 315 ? -28.350 5.939 -11.361 1.00 31.39 315 ARG A O 1
ATOM 2487 N N . THR A 1 316 ? -26.796 5.251 -12.820 1.00 36.78 316 THR A N 1
ATOM 2488 C CA . THR A 1 316 ? -27.694 5.265 -13.974 1.00 36.78 316 THR A CA 1
ATOM 2489 C C . THR A 1 316 ? -28.584 4.031 -13.858 1.00 36.78 316 THR A C 1
ATOM 2491 O O . THR A 1 316 ? -28.137 2.890 -13.935 1.00 36.78 316 THR A O 1
ATOM 2494 N N . SER A 1 317 ? -29.859 4.262 -13.562 1.00 33.44 317 SER A N 1
ATOM 2495 C CA . SER A 1 317 ? -30.879 3.226 -13.649 1.00 33.44 317 SER A CA 1
ATOM 2496 C C . SER A 1 317 ? -31.329 3.149 -15.102 1.00 33.44 317 SER A C 1
ATOM 2498 O O . SER A 1 317 ? -32.061 4.006 -15.582 1.00 33.44 317 SER A O 1
ATOM 2500 N N . SER A 1 318 ? -30.878 2.125 -15.819 1.00 46.59 318 SER A N 1
ATOM 2501 C CA . SER A 1 318 ? -31.637 1.600 -16.947 1.00 46.59 318 SER A CA 1
ATOM 2502 C C . SER A 1 318 ? -32.664 0.620 -16.379 1.00 46.59 318 SER A C 1
ATOM 2504 O O . SER A 1 318 ? -32.327 -0.409 -15.797 1.00 46.59 318 SER A O 1
ATOM 2506 N N . SER A 1 319 ? -33.933 1.005 -16.461 1.00 36.88 319 SER A N 1
ATOM 2507 C CA . SER A 1 319 ? -35.078 0.099 -16.326 1.00 36.88 319 SER A CA 1
ATOM 2508 C C . SER A 1 319 ? -35.533 -0.337 -17.730 1.00 36.88 319 SER A C 1
ATOM 2510 O O . SER A 1 319 ? -35.195 0.362 -18.687 1.00 36.88 319 SER A O 1
ATOM 2512 N N . PRO A 1 320 ? -36.194 -1.505 -17.840 1.00 52.44 320 PRO A N 1
ATOM 2513 C CA . PRO A 1 320 ? -36.234 -2.338 -19.048 1.00 52.44 320 PRO A CA 1
ATOM 2514 C C . PRO 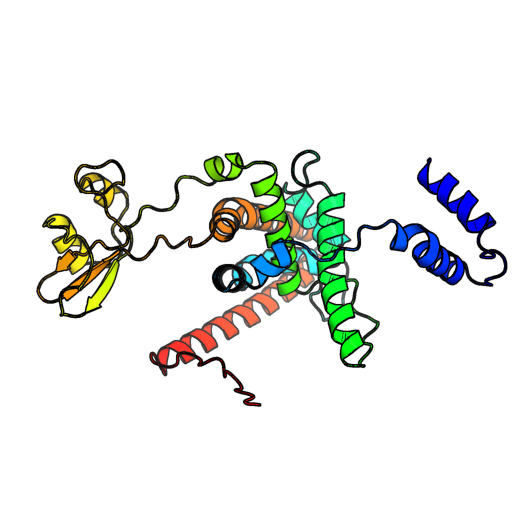A 1 320 ? -37.003 -1.762 -20.236 1.00 52.44 320 PRO A C 1
ATOM 2516 O O . PRO A 1 320 ? -37.956 -0.980 -20.013 1.00 52.44 320 PRO A O 1
#

Foldseek 3Di:
DVVVVVLVVVLVVPVLVPVPDPVVSVVVCCVPPPVVPPPPCLVDVVVVVCPDPLNVVLLVVCLLLCVLLQQLLQPDPDPDPDSWAFLVSLLLLCVQLVLDDPQQAHNVNLVVLLLSLLVVVQVVVVVVVDDPPDDSGTHDSSSSSSSLLSSLVSNCVRCVCVLVVLPDQPAFQQFKDWPFQDDDPDAAEDDFVVSLVVVVPDRGHDPVRCVVRQCGPPGPNHQDQRYWYDNPRIIMGGDDRVPPDSSNSCCVRRVSVSSVVSSVVSLVVQVVVDVVSVVVVVVSVVVSVVVVVVVVVVVVVVCVVDVPPPPPPDDPDDDD